Protein AF-0000000072571997 (afdb_homodimer)

Foldseek 3Di:
DPPPPVVVVVVVLVVVLLVQLQVLCVPPPDHLVLLVVLLVCAVCLVVQDALVNVCVVVVHDSVVSVVSVVVCVVVPQKDWDQDPVHRPTTGIHGGPVSVVCNVVSVVSVVVSVCVSCVVDDPVRVVVVVVVVVVVVVVD/DPPPPVVVVVVVLVVVLLVQLQVLCVPPPDHPVLLVVLLVCAVCLVVQDALVNVCVVVVHDSVVSVVSVVVCVVVPQKDWDQDPVHRPTTGIHGGPVSVVCNVVSVVSVVVSVCVSCVVDDPVRVVVVVVVVVVVVVVD

Solvent-accessible surface area (backbone atoms only — not comparable to full-atom values): 15280 Å² total; per-residue (Å²): 126,60,64,42,65,64,62,50,49,52,49,51,39,50,51,50,50,47,52,54,44,50,59,71,33,64,87,47,98,50,54,74,68,55,44,52,50,52,50,48,38,64,74,39,32,88,72,64,33,34,69,68,55,51,20,62,75,66,71,45,53,64,69,58,48,48,53,51,48,53,51,38,35,74,73,43,29,33,47,76,43,64,45,92,89,38,89,81,51,53,28,42,39,65,28,73,61,34,57,67,45,40,62,56,50,35,51,47,45,33,52,44,41,48,59,58,50,58,80,44,52,74,68,49,46,54,50,48,50,51,53,51,50,51,32,49,73,69,99,126,58,64,42,66,65,61,48,48,52,49,51,38,51,49,51,49,49,53,53,45,50,60,71,33,64,88,46,97,50,53,73,70,54,46,52,50,52,49,48,38,65,74,39,31,90,71,64,33,33,69,67,55,52,19,61,74,66,70,44,52,64,68,59,47,49,53,50,49,52,53,38,35,76,72,45,29,32,46,74,42,65,45,92,88,37,89,81,51,52,27,42,38,65,28,74,61,33,58,67,45,42,62,57,49,35,50,46,45,34,50,45,41,49,58,58,50,57,78,45,52,73,69,50,46,53,50,49,50,52,52,51,50,50,35,47,73,71,99

Radius of gyration: 21.93 Å; Cα contacts (8 Å, |Δi|>4): 300; chains: 2; bounding box: 46×74×42 Å

Sequence (278 aa):
MANTIYSNLFRSISQKSMMTSSQMMKDLEVNHQQARVIAYIAENQDKGLIQKDLAEVFNRRGASITSMLQGLEKKGYIERRIPKENERQKNIYILPKGLKIINQINQIFEASEKKLIEPLTEKEQAEFLRLLEKIDDNLMANTIYSNLFRSISQKSMMTSSQMMKDLEVNHQQARVIAYIAENQDKGLIQKDLAEVFNRRGASITSMLQGLEKKGYIERRIPKENERQKNIYILPKGLKIINQINQIFEASEKKLIEPLTEKEQAEFLRLLEKIDDNL

Nearest PDB structures (foldseek):
  1lnw-assembly7_A  TM=9.051E-01  e=5.710E-08  Pseudomonas aeruginosa
  4zzl-assembly1_B  TM=9.008E-01  e=5.366E-08  Pseudomonas aeruginosa
  5ffx-assembly1_A  TM=6.686E-01  e=6.083E-09  Staphylococcus aureus
  5ffz-assembly1_A-2  TM=6.379E-01  e=3.935E-09  Staphylococcus aureus
  5f6f-assembly1_B  TM=6.600E-01  e=7.801E-09  Staphylococcus aureus

InterPro domains:
  IPR000835 MarR-type HTH domain [PF12802] (30-88)
  IPR000835 MarR-type HTH domain [PS50995] (6-137)
  IPR000835 MarR-type HTH domain [SM00347] (23-125)
  IPR036388 Winged helix-like DNA-binding domain superfamily [G3DSA:1.10.10.10] (1-136)
  IPR036390 Winged helix DNA-binding domain superfamily [SSF46785] (9-138)

Organism: Lactococcus lactis subsp. lactis (strain IL1403) (NCBI:txid272623)

Secondary structure (DSSP, 8-state):
----HHHHHHHHHHHHHHHHHHHHTTTSSS-HHHHHHHHHHHHHGGG---HHHHHHHTT--HHHHHHHHHHHHHTTSEEEE--TT-SS--EEEE-HHHHHHHHHHHHHHHHHHHHHHTTS-HHHHHHHHHHHHHHHHT-/----HHHHHHHHHHHHHHHHHHHHTTTSSS-HHHHHHHHHHHHHGGG---HHHHHHHTT--HHHHHHHHHHHHHTTSEEEE--TT-SS--EEEE-HHHHHHHHHHHHHHHHHHHHHHTTS-HHHHHHHHHHHHHHHHT-

pLDDT: mean 91.14, std 7.27, range [57.47, 98.31]

Structure (mmCIF, N/CA/C/O backbone):
data_AF-0000000072571997-model_v1
#
loop_
_entity.id
_entity.type
_entity.pdbx_description
1 polymer 'Transcriptional regulator'
#
loop_
_atom_site.group_PDB
_atom_site.id
_atom_site.type_symbol
_atom_site.label_atom_id
_atom_site.label_alt_id
_atom_site.label_comp_id
_atom_site.label_asym_id
_atom_site.label_entity_id
_atom_site.label_seq_id
_atom_site.pdbx_PDB_ins_code
_atom_site.Cartn_x
_atom_site.Cartn_y
_atom_site.Cartn_z
_atom_site.occupancy
_atom_site.B_iso_or_equiv
_atom_site.auth_seq_id
_atom_site.auth_comp_id
_atom_site.auth_asym_id
_atom_site.auth_atom_id
_atom_site.pdbx_PDB_model_num
ATOM 1 N N . MET A 1 1 ? 5.5 20.953 8.43 1 57.47 1 MET A N 1
ATOM 2 C CA . MET A 1 1 ? 5.242 19.75 7.641 1 57.47 1 MET A CA 1
ATOM 3 C C . MET A 1 1 ? 6.156 18.609 8.07 1 57.47 1 MET A C 1
ATOM 5 O O . MET A 1 1 ? 7.352 18.812 8.289 1 57.47 1 MET A O 1
ATOM 9 N N . ALA A 1 2 ? 5.496 17.578 8.641 1 68.31 2 ALA A N 1
ATOM 10 C CA . ALA A 1 2 ? 6.332 16.516 9.18 1 68.31 2 ALA A CA 1
ATOM 11 C C . ALA A 1 2 ? 7.293 15.977 8.125 1 68.31 2 ALA A C 1
ATOM 13 O O . ALA A 1 2 ? 7.012 16.062 6.926 1 68.31 2 ALA A O 1
ATOM 14 N N . ASN A 1 3 ? 8.523 15.867 8.523 1 78.5 3 ASN A N 1
ATOM 15 C CA . ASN A 1 3 ? 9.539 15.297 7.652 1 78.5 3 ASN A CA 1
ATOM 16 C C . ASN A 1 3 ? 9.258 13.828 7.348 1 78.5 3 ASN A C 1
ATOM 18 O O . ASN A 1 3 ? 9.594 12.953 8.148 1 78.5 3 ASN A O 1
ATOM 22 N N . THR A 1 4 ? 8.586 13.641 6.215 1 89.56 4 THR A N 1
ATOM 23 C CA . THR A 1 4 ? 8.211 12.273 5.859 1 89.56 4 THR A CA 1
ATOM 24 C C . THR A 1 4 ? 8.727 11.914 4.465 1 89.56 4 THR A C 1
ATOM 26 O O . THR A 1 4 ? 7.996 11.336 3.66 1 89.56 4 THR A O 1
ATOM 29 N N . ILE A 1 5 ? 9.977 12.289 4.316 1 92.44 5 ILE A N 1
ATOM 30 C CA . ILE A 1 5 ? 10.523 12.188 2.967 1 92.44 5 ILE A CA 1
ATOM 31 C C . ILE A 1 5 ? 10.609 10.719 2.555 1 92.44 5 ILE A C 1
ATOM 33 O O . ILE A 1 5 ? 10.258 10.359 1.427 1 92.44 5 ILE A O 1
ATOM 37 N N . TYR A 1 6 ? 11.031 9.82 3.41 1 94.69 6 TYR A N 1
ATOM 38 C CA . TYR A 1 6 ? 11.18 8.406 3.076 1 94.69 6 TYR A CA 1
ATOM 39 C C . TYR A 1 6 ? 9.82 7.758 2.85 1 94.69 6 TYR A C 1
ATOM 41 O O . TYR A 1 6 ? 9.617 7.062 1.852 1 94.69 6 TYR A O 1
ATOM 49 N N . SER A 1 7 ? 8.93 8.039 3.779 1 91.94 7 SER A N 1
ATOM 50 C CA . SER A 1 7 ? 7.586 7.484 3.662 1 91.94 7 SER A CA 1
ATOM 51 C C . SER A 1 7 ? 6.898 7.965 2.389 1 91.94 7 SER A C 1
ATOM 53 O O . SER A 1 7 ? 6.188 7.199 1.732 1 91.94 7 SER A O 1
ATOM 55 N N . ASN A 1 8 ? 7.16 9.203 2.043 1 90.19 8 ASN A N 1
ATOM 56 C CA . ASN A 1 8 ? 6.582 9.758 0.822 1 90.19 8 ASN A CA 1
ATOM 57 C C . ASN A 1 8 ? 7.148 9.078 -0.422 1 90.19 8 ASN A C 1
ATOM 59 O O . ASN A 1 8 ? 6.41 8.797 -1.367 1 90.19 8 ASN A O 1
ATOM 63 N N . LEU A 1 9 ? 8.375 8.789 -0.415 1 94.19 9 LEU A N 1
ATOM 64 C CA . LEU A 1 9 ? 9.008 8.133 -1.55 1 94.19 9 LEU A CA 1
ATOM 65 C C . LEU A 1 9 ? 8.555 6.676 -1.652 1 94.19 9 LEU A C 1
ATOM 67 O O . LEU A 1 9 ? 8.305 6.176 -2.752 1 94.19 9 LEU A O 1
ATOM 71 N N . PHE A 1 10 ? 8.445 6.004 -0.532 1 94.5 10 PHE A N 1
ATOM 72 C CA . PHE A 1 10 ? 7.918 4.645 -0.527 1 94.5 10 PHE A CA 1
ATOM 73 C C . PHE A 1 10 ? 6.52 4.605 -1.137 1 94.5 10 PHE A C 1
ATOM 75 O O . PHE A 1 10 ? 6.227 3.746 -1.972 1 94.5 10 PHE A O 1
ATOM 82 N N . ARG A 1 11 ? 5.785 5.527 -0.727 1 89.25 11 ARG A N 1
ATOM 83 C CA . ARG A 1 11 ? 4.414 5.594 -1.224 1 89.25 11 ARG A CA 1
ATOM 84 C C . ARG A 1 11 ? 4.387 5.871 -2.723 1 89.25 11 ARG A C 1
ATOM 86 O O . ARG A 1 11 ? 3.67 5.203 -3.471 1 89.25 11 ARG A O 1
ATOM 93 N N . SER A 1 12 ? 5.105 6.855 -3.117 1 92.25 12 SER A N 1
ATOM 94 C CA . SER A 1 12 ? 5.164 7.234 -4.523 1 92.25 12 SER A CA 1
ATOM 95 C C . SER A 1 12 ? 5.648 6.078 -5.391 1 92.25 12 SER A C 1
ATOM 97 O O . SER A 1 12 ? 5.016 5.738 -6.395 1 92.25 12 SER A O 1
ATOM 99 N N . ILE A 1 13 ? 6.684 5.426 -4.984 1 95.06 13 ILE A N 1
ATOM 100 C CA . ILE A 1 13 ? 7.27 4.32 -5.73 1 95.06 13 ILE A CA 1
ATOM 101 C C . ILE A 1 13 ? 6.289 3.148 -5.77 1 95.06 13 ILE A C 1
ATOM 103 O O . ILE A 1 13 ? 6.102 2.521 -6.816 1 95.06 13 ILE A O 1
ATOM 107 N N . SER A 1 14 ? 5.699 2.9 -4.648 1 92.06 14 SER A N 1
ATOM 108 C CA . SER A 1 14 ? 4.723 1.818 -4.59 1 92.06 14 SER A CA 1
ATOM 109 C C . SER A 1 14 ? 3.549 2.08 -5.527 1 92.06 14 SER A C 1
ATOM 111 O O . SER A 1 14 ? 3.102 1.179 -6.238 1 92.06 14 SER A O 1
ATOM 113 N N . GLN A 1 15 ? 3.059 3.229 -5.535 1 88.75 15 GLN A N 1
ATOM 114 C CA . GLN A 1 15 ? 1.931 3.598 -6.383 1 88.75 15 GLN A CA 1
ATOM 115 C C . GLN A 1 15 ? 2.297 3.49 -7.859 1 88.75 15 GLN A C 1
ATOM 117 O O . GLN A 1 15 ? 1.553 2.902 -8.648 1 88.75 15 GLN A O 1
ATOM 122 N N . LYS A 1 16 ? 3.373 4.086 -8.195 1 91.06 16 LYS A N 1
ATOM 123 C CA . LYS A 1 16 ? 3.824 4.051 -9.586 1 91.06 16 LYS A CA 1
ATOM 124 C C . LYS A 1 16 ? 4.094 2.621 -10.039 1 91.06 16 LYS A C 1
ATOM 126 O O . LYS A 1 16 ? 3.758 2.252 -11.164 1 91.06 16 LYS A O 1
ATOM 131 N N . SER A 1 17 ? 4.738 1.864 -9.156 1 91.75 17 SER A N 1
ATOM 132 C CA . SER A 1 17 ? 5.012 0.465 -9.469 1 91.75 17 SER A CA 1
ATOM 133 C C . SER A 1 17 ? 3.717 -0.321 -9.656 1 91.75 17 SER A C 1
ATOM 135 O O . SER A 1 17 ? 3.613 -1.146 -10.57 1 91.75 17 SER A O 1
ATOM 137 N N . MET A 1 18 ? 2.729 -0.055 -8.859 1 86.88 18 MET A N 1
ATOM 138 C CA . MET A 1 18 ? 1.431 -0.714 -8.969 1 86.88 18 MET A CA 1
ATOM 139 C C . MET A 1 18 ? 0.741 -0.338 -10.281 1 86.88 18 MET A C 1
ATOM 141 O O . MET A 1 18 ? 0.129 -1.188 -10.93 1 86.88 18 MET A O 1
ATOM 145 N N . MET A 1 19 ? 0.815 0.881 -10.609 1 87.62 19 MET A N 1
ATOM 146 C CA . MET A 1 19 ? 0.225 1.328 -11.867 1 87.62 19 MET A CA 1
ATOM 147 C C . MET A 1 19 ? 0.86 0.608 -13.055 1 87.62 19 MET A C 1
ATOM 149 O O . MET A 1 19 ? 0.159 0.168 -13.969 1 87.62 19 MET A O 1
ATOM 153 N N . THR A 1 20 ? 2.127 0.499 -13.016 1 86.5 20 THR A N 1
ATOM 154 C CA . THR A 1 20 ? 2.854 -0.184 -14.078 1 86.5 20 THR A CA 1
ATOM 155 C C . THR A 1 20 ? 2.459 -1.657 -14.141 1 86.5 20 THR A C 1
ATOM 157 O O . THR A 1 20 ? 2.191 -2.186 -15.227 1 86.5 20 THR A O 1
ATOM 160 N N . SER A 1 21 ? 2.406 -2.281 -13.031 1 88.06 21 SER A N 1
ATOM 161 C CA . SER A 1 21 ? 2.037 -3.691 -12.984 1 88.06 21 SER A CA 1
ATOM 162 C C . SER A 1 21 ? 0.594 -3.9 -13.43 1 88.06 21 SER A C 1
ATOM 164 O O . SER A 1 21 ? 0.289 -4.867 -14.133 1 88.06 21 SER A O 1
ATOM 166 N N . SER A 1 22 ? -0.264 -3.057 -13.016 1 88.88 22 SER A N 1
ATOM 167 C CA . SER A 1 22 ? -1.663 -3.131 -13.422 1 88.88 22 SER A CA 1
ATOM 168 C C . SER A 1 22 ? -1.809 -3.014 -14.938 1 88.88 22 SER A C 1
ATOM 170 O O . SER A 1 22 ? -2.615 -3.719 -15.547 1 88.88 22 SER A O 1
ATOM 172 N N . GLN A 1 23 ? -1.035 -2.133 -15.453 1 90.19 23 GLN A N 1
ATOM 173 C CA . GLN A 1 23 ? -1.062 -1.963 -16.906 1 90.19 23 GLN A CA 1
ATOM 174 C C . GLN A 1 23 ? -0.591 -3.229 -17.609 1 90.19 23 GLN A C 1
ATOM 176 O O . GLN A 1 23 ? -1.146 -3.609 -18.641 1 90.19 23 GLN A O 1
ATOM 181 N N . MET A 1 24 ? 0.376 -3.842 -17.062 1 88.19 24 MET A N 1
ATOM 182 C CA . MET A 1 24 ? 0.926 -5.059 -17.656 1 88.19 24 MET A CA 1
ATOM 183 C C . MET A 1 24 ? -0.053 -6.219 -17.516 1 88.19 24 MET A C 1
ATOM 185 O O . MET A 1 24 ? 0.014 -7.184 -18.281 1 88.19 24 MET A O 1
ATOM 189 N N . MET A 1 25 ? -0.97 -6.121 -16.562 1 90.06 25 MET A N 1
ATOM 190 C CA . MET A 1 25 ? -1.906 -7.207 -16.281 1 90.06 25 MET A CA 1
ATOM 191 C C . MET A 1 25 ? -3.238 -6.969 -16.984 1 90.06 25 MET A C 1
ATOM 193 O O . MET A 1 25 ? -4.195 -7.719 -16.781 1 90.06 25 MET A O 1
ATOM 197 N N . LYS A 1 26 ? -3.303 -5.969 -17.766 1 89 26 LYS A N 1
ATOM 198 C CA . LYS A 1 26 ? -4.559 -5.551 -18.375 1 89 26 LYS A CA 1
ATOM 199 C C . LYS A 1 26 ? -5.184 -6.684 -19.172 1 89 26 LYS A C 1
ATOM 201 O O . LYS A 1 26 ? -6.41 -6.793 -19.266 1 89 26 LYS A O 1
ATOM 206 N N . ASP A 1 27 ? -4.406 -7.566 -19.703 1 87.62 27 ASP A N 1
ATOM 207 C CA . ASP A 1 27 ? -4.895 -8.625 -20.578 1 87.62 27 ASP A CA 1
ATOM 208 C C . ASP A 1 27 ? -5.25 -9.875 -19.781 1 87.62 27 ASP A C 1
ATOM 210 O O . ASP A 1 27 ? -5.789 -10.836 -20.328 1 87.62 27 ASP A O 1
ATOM 214 N N . LEU A 1 28 ? -4.926 -9.75 -18.484 1 89.56 28 LEU A N 1
ATOM 215 C CA . LEU A 1 28 ? -5.266 -10.891 -17.641 1 89.56 28 LEU A CA 1
ATOM 216 C C . LEU A 1 28 ? -6.613 -10.68 -16.969 1 89.56 28 LEU A C 1
ATOM 218 O O . LEU A 1 28 ? -7.004 -9.539 -16.688 1 89.56 28 LEU A O 1
ATOM 222 N N . GLU A 1 29 ? -7.355 -11.664 -16.766 1 89.81 29 GLU A N 1
ATOM 223 C CA . GLU A 1 29 ? -8.664 -11.586 -16.125 1 89.81 29 GLU A CA 1
ATOM 224 C C . GLU A 1 29 ? -8.531 -11.562 -14.602 1 89.81 29 GLU A C 1
ATOM 226 O O . GLU A 1 29 ? -9.453 -11.945 -13.883 1 89.81 29 GLU A O 1
ATOM 231 N N . VAL A 1 30 ? -7.312 -11.312 -14.109 1 92.81 30 VAL A N 1
ATOM 232 C CA . VAL A 1 30 ? -7.094 -11.234 -12.672 1 92.81 30 VAL A CA 1
ATOM 233 C C . VAL A 1 30 ? -6.297 -9.969 -12.344 1 92.81 30 VAL A C 1
ATOM 235 O O . VAL A 1 30 ? -5.527 -9.484 -13.172 1 92.81 30 VAL A O 1
ATOM 238 N N . ASN A 1 31 ? -6.496 -9.43 -11.18 1 90.62 31 ASN A N 1
ATOM 239 C CA . ASN A 1 31 ? -5.707 -8.281 -10.734 1 90.62 31 ASN A CA 1
ATOM 240 C C . ASN A 1 31 ? -4.418 -8.719 -10.047 1 90.62 31 ASN A C 1
ATOM 242 O O . ASN A 1 31 ? -4.121 -9.914 -9.984 1 90.62 31 ASN A O 1
ATOM 246 N N . HIS A 1 32 ? -3.701 -7.742 -9.578 1 89.5 32 HIS A N 1
ATOM 247 C CA . HIS A 1 32 ? -2.371 -7.996 -9.039 1 89.5 32 HIS A CA 1
ATOM 248 C C . HIS A 1 32 ? -2.439 -8.891 -7.805 1 89.5 32 HIS A C 1
ATOM 250 O O . HIS A 1 32 ? -1.664 -9.836 -7.676 1 89.5 32 HIS A O 1
ATOM 256 N N . GLN A 1 33 ? -3.396 -8.633 -6.973 1 89.25 33 GLN A N 1
ATOM 257 C CA . GLN A 1 33 ? -3.516 -9.422 -5.75 1 89.25 33 GLN A CA 1
ATOM 258 C C . GLN A 1 33 ? -3.922 -10.859 -6.059 1 89.25 33 GLN A C 1
ATOM 260 O O . GLN A 1 33 ? -3.398 -11.797 -5.461 1 89.25 33 GLN A O 1
ATOM 265 N N . GLN A 1 34 ? -4.812 -10.961 -6.895 1 93.19 34 GLN A N 1
ATOM 266 C CA . GLN A 1 34 ? -5.254 -12.289 -7.309 1 93.19 34 GLN A CA 1
ATOM 267 C C . GLN A 1 34 ? -4.113 -13.07 -7.957 1 93.19 34 GLN A C 1
ATOM 269 O O . GLN A 1 34 ? -3.949 -14.266 -7.699 1 93.19 34 GLN A O 1
ATOM 274 N N . ALA A 1 35 ? -3.402 -12.359 -8.789 1 93.31 35 ALA A N 1
ATOM 275 C CA . ALA A 1 35 ? -2.268 -12.984 -9.461 1 93.31 35 ALA A CA 1
ATOM 276 C C . ALA A 1 35 ? -1.258 -13.523 -8.445 1 93.31 35 ALA A C 1
ATOM 278 O O . ALA A 1 35 ? -0.739 -14.625 -8.609 1 93.31 35 ALA A O 1
ATOM 279 N N . ARG A 1 36 ? -0.998 -12.797 -7.477 1 91.19 36 ARG A N 1
ATOM 280 C CA . ARG A 1 36 ? -0.062 -13.227 -6.441 1 91.19 36 ARG A CA 1
ATOM 281 C C . ARG A 1 36 ? -0.567 -14.477 -5.73 1 91.19 36 ARG A C 1
ATOM 283 O O . ARG A 1 36 ? 0.211 -15.383 -5.43 1 91.19 36 ARG A O 1
ATOM 290 N N . VAL A 1 37 ? -1.795 -14.477 -5.469 1 93.38 37 VAL A N 1
ATOM 291 C CA . VAL A 1 37 ? -2.4 -15.609 -4.766 1 93.38 37 VAL A CA 1
ATOM 292 C C . VAL A 1 37 ? -2.344 -16.859 -5.645 1 93.38 37 VAL A C 1
ATOM 294 O O . VAL A 1 37 ? -1.978 -17.938 -5.18 1 93.38 37 VAL A O 1
ATOM 297 N N . ILE A 1 38 ? -2.705 -16.703 -6.84 1 95.06 38 ILE A N 1
ATOM 298 C CA . ILE A 1 38 ? -2.68 -17.812 -7.785 1 95.06 38 ILE A CA 1
ATOM 299 C C . ILE A 1 38 ? -1.265 -18.375 -7.875 1 95.06 38 ILE A C 1
ATOM 301 O O . ILE A 1 38 ? -1.072 -19.594 -7.816 1 95.06 38 ILE A O 1
ATOM 305 N N . ALA A 1 39 ? -0.35 -17.5 -8.016 1 93.56 39 ALA A N 1
ATOM 306 C CA . ALA A 1 39 ? 1.046 -17.922 -8.117 1 93.56 39 ALA A CA 1
ATOM 307 C C . ALA A 1 39 ? 1.482 -18.672 -6.859 1 93.56 39 ALA A C 1
ATOM 309 O O . ALA A 1 39 ? 2.16 -19.703 -6.945 1 93.56 39 ALA A O 1
ATOM 310 N N . TYR A 1 40 ? 1.115 -18.188 -5.773 1 93.31 40 TYR A N 1
ATOM 311 C CA . TYR A 1 40 ? 1.479 -18.812 -4.508 1 93.31 40 TYR A CA 1
ATOM 312 C C . TYR A 1 40 ? 0.854 -20.203 -4.391 1 93.31 40 TYR A C 1
ATOM 314 O O . TYR A 1 40 ? 1.509 -21.156 -3.953 1 93.31 40 TYR A O 1
ATOM 322 N N . ILE A 1 41 ? -0.335 -20.25 -4.73 1 95 41 ILE A N 1
ATOM 323 C CA . ILE A 1 41 ? -1.033 -21.531 -4.68 1 95 41 ILE A CA 1
ATOM 324 C C . ILE A 1 41 ? -0.323 -22.547 -5.578 1 95 41 ILE A C 1
ATOM 326 O O . ILE A 1 41 ? -0.073 -23.688 -5.164 1 95 41 ILE A O 1
ATOM 330 N N . ALA A 1 42 ? -0.063 -22.141 -6.734 1 93.62 42 ALA A N 1
ATOM 331 C CA . ALA A 1 42 ? 0.598 -23.016 -7.699 1 93.62 42 ALA A CA 1
ATOM 332 C C . ALA A 1 42 ? 1.917 -23.547 -7.145 1 93.62 42 ALA A C 1
ATOM 334 O O . ALA A 1 42 ? 2.277 -24.703 -7.379 1 93.62 42 ALA A O 1
ATOM 335 N N . GLU A 1 43 ? 2.549 -22.766 -6.387 1 91.81 43 GLU A N 1
ATOM 336 C CA . GLU A 1 43 ? 3.879 -23.109 -5.887 1 91.81 43 GLU A CA 1
ATOM 337 C C . GLU A 1 43 ? 3.791 -23.938 -4.609 1 91.81 43 GLU A C 1
ATOM 339 O O . GLU A 1 43 ? 4.746 -24.625 -4.246 1 91.81 43 GLU A O 1
ATOM 344 N N . ASN A 1 44 ? 2.652 -23.875 -3.938 1 92.44 44 ASN A N 1
ATOM 345 C CA . ASN A 1 44 ? 2.635 -24.438 -2.592 1 92.44 44 ASN A CA 1
ATOM 346 C C . ASN A 1 44 ? 1.486 -25.422 -2.41 1 92.44 44 ASN A C 1
ATOM 348 O O . ASN A 1 44 ? 1.25 -25.906 -1.304 1 92.44 44 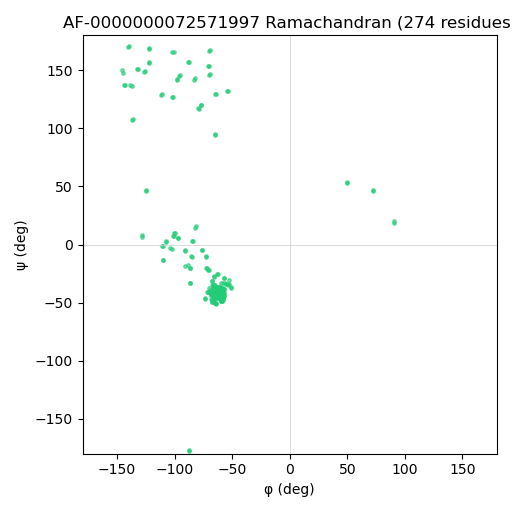ASN A O 1
ATOM 352 N N . GLN A 1 45 ? 0.792 -25.766 -3.395 1 89.5 45 GLN A N 1
ATOM 353 C CA . GLN A 1 45 ? -0.396 -26.594 -3.264 1 89.5 45 GLN A CA 1
ATOM 354 C C . GLN A 1 45 ? -0.04 -27.984 -2.723 1 89.5 45 GLN A C 1
ATOM 356 O O . GLN A 1 45 ? -0.852 -28.609 -2.049 1 89.5 45 GLN A O 1
ATOM 361 N N . ASP A 1 46 ? 1.131 -28.391 -2.939 1 88.88 46 ASP A N 1
ATOM 362 C CA . ASP A 1 46 ? 1.559 -29.734 -2.529 1 88.88 46 ASP A CA 1
ATOM 363 C C . ASP A 1 46 ? 1.815 -29.781 -1.024 1 88.88 46 ASP A C 1
ATOM 365 O O . ASP A 1 46 ? 1.977 -30.859 -0.457 1 88.88 46 ASP A O 1
ATOM 369 N N . LYS A 1 47 ? 1.73 -28.703 -0.35 1 89.88 47 LYS A N 1
ATOM 370 C CA . LYS A 1 47 ? 2.016 -28.641 1.08 1 89.88 47 LYS A CA 1
ATOM 371 C C . LYS A 1 47 ? 0.728 -28.656 1.899 1 89.88 47 LYS A C 1
ATOM 373 O O . LYS A 1 47 ? 0.753 -28.438 3.111 1 89.88 47 LYS A O 1
ATOM 378 N N . GLY A 1 48 ? -0.34 -28.922 1.211 1 88.56 48 GLY A N 1
ATOM 379 C CA . GLY A 1 48 ? -1.603 -28.906 1.932 1 88.56 48 GLY A CA 1
ATOM 380 C C . GLY A 1 48 ? -2.059 -27.516 2.307 1 88.56 48 GLY A C 1
ATOM 381 O O . GLY A 1 48 ? -2.441 -27.266 3.453 1 88.56 48 GLY A O 1
ATOM 382 N N . LEU A 1 49 ? -1.995 -26.656 1.375 1 92.38 49 LEU A N 1
ATOM 383 C CA . LEU A 1 49 ? -2.311 -25.25 1.562 1 92.38 49 LEU A CA 1
ATOM 384 C C . LEU A 1 49 ? -3.783 -25.062 1.911 1 92.38 49 LEU A C 1
ATOM 386 O O . LEU A 1 49 ? -4.66 -25.594 1.231 1 92.38 49 LEU A O 1
ATOM 390 N N . ILE A 1 50 ? -3.984 -24.281 3.012 1 92.19 50 ILE A N 1
ATOM 391 C CA . ILE A 1 50 ? -5.352 -23.984 3.43 1 92.19 50 ILE A CA 1
ATOM 392 C C . ILE A 1 50 ? -5.559 -22.469 3.459 1 92.19 50 ILE A C 1
ATOM 394 O O . ILE A 1 50 ? -4.605 -21.703 3.312 1 92.19 50 ILE A O 1
ATOM 398 N N . GLN A 1 51 ? -6.836 -22.094 3.594 1 93.12 51 GLN A N 1
ATOM 399 C CA . GLN A 1 51 ? -7.188 -20.672 3.566 1 93.12 51 GLN A CA 1
ATOM 400 C C . GLN A 1 51 ? -6.426 -19.891 4.637 1 93.12 51 GLN A C 1
ATOM 402 O O . GLN A 1 51 ? -5.98 -18.766 4.395 1 93.12 51 GLN A O 1
ATOM 407 N N . LYS A 1 52 ? -6.25 -20.469 5.773 1 92.62 52 LYS A N 1
ATOM 408 C CA . LYS A 1 52 ? -5.562 -19.812 6.883 1 92.62 52 LYS A CA 1
ATOM 409 C C . LYS A 1 52 ? -4.121 -19.469 6.516 1 92.62 52 LYS A C 1
ATOM 411 O O . LYS A 1 52 ? -3.605 -18.422 6.895 1 92.62 52 LYS A O 1
ATOM 416 N N . ASP A 1 53 ? -3.498 -20.328 5.785 1 92.44 53 ASP A N 1
ATOM 417 C CA . ASP A 1 53 ? -2.127 -20.094 5.34 1 92.44 53 ASP A CA 1
ATOM 418 C C . ASP A 1 53 ? -2.035 -18.859 4.445 1 92.44 53 ASP A C 1
ATOM 420 O O . ASP A 1 53 ? -1.118 -18.047 4.594 1 92.44 53 ASP A O 1
ATOM 424 N N . LEU A 1 54 ? -2.957 -18.734 3.551 1 92.81 54 LEU A N 1
ATOM 425 C CA . LEU A 1 54 ? -2.975 -17.609 2.633 1 92.81 54 LEU A CA 1
ATOM 426 C C . LEU A 1 54 ? -3.213 -16.297 3.387 1 92.81 54 LEU A C 1
ATOM 428 O O . LEU A 1 54 ? -2.592 -15.281 3.082 1 92.81 54 LEU A O 1
ATOM 432 N N . ALA A 1 55 ? -4.125 -16.344 4.352 1 91.56 55 ALA A N 1
ATOM 433 C CA . ALA A 1 55 ? -4.398 -15.156 5.16 1 91.56 55 ALA A CA 1
ATOM 434 C C . ALA A 1 55 ? -3.145 -14.695 5.895 1 91.56 55 ALA A C 1
ATOM 436 O O . ALA A 1 55 ? -2.867 -13.492 5.957 1 91.56 55 ALA A O 1
ATOM 437 N N . GLU A 1 56 ? -2.352 -15.609 6.355 1 88.56 56 GLU A N 1
ATOM 438 C CA . GLU A 1 56 ? -1.13 -15.312 7.098 1 88.56 56 GLU A CA 1
ATOM 439 C C . GLU A 1 56 ? -0.04 -14.781 6.168 1 88.56 56 GLU A C 1
ATOM 441 O O . GLU A 1 56 ? 0.581 -13.75 6.453 1 88.56 56 GLU A O 1
ATOM 446 N N . VAL A 1 57 ? 0.124 -15.453 5.066 1 84.75 57 VAL A N 1
ATOM 447 C CA . VAL A 1 57 ? 1.188 -15.117 4.125 1 84.75 57 VAL A CA 1
ATOM 448 C C . VAL A 1 57 ? 0.925 -13.734 3.521 1 84.75 57 VAL A C 1
ATOM 450 O O . VAL A 1 57 ? 1.854 -12.953 3.326 1 84.75 57 VAL A O 1
ATOM 453 N N . PHE A 1 58 ? -0.275 -13.406 3.221 1 86.44 58 PHE A N 1
ATOM 454 C CA . PHE A 1 58 ? -0.595 -12.172 2.51 1 86.44 58 PHE A CA 1
ATOM 455 C C . PHE A 1 58 ? -1.105 -11.109 3.475 1 86.44 58 PHE A C 1
ATOM 457 O O . PHE A 1 58 ? -1.544 -10.039 3.051 1 86.44 58 PHE A O 1
ATOM 464 N N . ASN A 1 59 ? -1.021 -11.43 4.723 1 80.69 59 ASN A N 1
ATOM 465 C CA . ASN A 1 59 ? -1.415 -10.492 5.773 1 80.69 59 ASN A CA 1
ATOM 466 C C . ASN A 1 59 ? -2.791 -9.891 5.504 1 80.69 59 ASN A C 1
ATOM 468 O O . ASN A 1 59 ? -2.947 -8.672 5.477 1 80.69 59 ASN A O 1
ATOM 472 N N . ARG A 1 60 ? -3.689 -10.68 5.305 1 82.81 60 ARG A N 1
ATOM 473 C CA . ARG A 1 60 ? -5.066 -10.289 5.02 1 82.81 60 ARG A CA 1
ATOM 474 C C . ARG A 1 60 ? -6.027 -10.883 6.047 1 82.81 60 ARG A C 1
ATOM 476 O O . ARG A 1 60 ? -5.742 -11.922 6.641 1 82.81 60 ARG A O 1
ATOM 483 N N . ARG A 1 61 ? -7.137 -10.195 6.141 1 78.94 61 ARG A N 1
ATOM 484 C CA . ARG A 1 61 ? -8.203 -10.703 7 1 78.94 61 ARG A CA 1
ATOM 485 C C . ARG A 1 61 ? -8.844 -11.953 6.398 1 78.94 61 ARG A C 1
ATOM 487 O O . ARG A 1 61 ? -8.914 -12.086 5.176 1 78.94 61 ARG A O 1
ATOM 494 N N . GLY A 1 62 ? -9.359 -12.727 7.238 1 82.38 62 GLY A N 1
ATOM 495 C CA . GLY A 1 62 ? -9.992 -13.969 6.816 1 82.38 62 GLY A CA 1
ATOM 496 C C . GLY A 1 62 ? -11.125 -13.75 5.828 1 82.38 62 GLY A C 1
ATOM 497 O O . GLY A 1 62 ? -11.18 -14.398 4.785 1 82.38 62 GLY A O 1
ATOM 498 N N . ALA A 1 63 ? -11.891 -12.852 6.105 1 83.62 63 ALA A N 1
ATOM 499 C CA . ALA A 1 63 ? -13.047 -12.578 5.246 1 83.62 63 ALA A CA 1
ATOM 500 C C . ALA A 1 63 ? -12.602 -12.109 3.863 1 83.62 63 ALA A C 1
ATOM 502 O O . ALA A 1 63 ? -13.211 -12.469 2.854 1 83.62 63 ALA A O 1
ATOM 503 N N . SER A 1 64 ? -11.516 -11.375 3.771 1 89.38 64 SER A N 1
ATOM 504 C CA . SER A 1 64 ? -10.992 -10.859 2.51 1 89.38 64 SER A CA 1
ATOM 505 C C . SER A 1 64 ? -10.422 -11.984 1.65 1 89.38 64 SER A C 1
ATOM 507 O O . SER A 1 64 ? -10.672 -12.039 0.445 1 89.38 64 SER A O 1
ATOM 509 N N . ILE A 1 65 ? -9.781 -12.82 2.279 1 93.38 65 ILE A N 1
ATOM 510 C CA . ILE A 1 65 ? -9.188 -13.945 1.558 1 93.38 65 ILE A CA 1
ATOM 511 C C . ILE A 1 65 ? -10.297 -14.875 1.066 1 93.38 65 ILE A C 1
ATOM 513 O O . ILE A 1 65 ? -10.219 -15.406 -0.043 1 93.38 65 ILE A O 1
ATOM 517 N N . THR A 1 66 ? -11.305 -15.039 1.921 1 93.5 66 THR A N 1
ATOM 518 C CA . THR A 1 66 ? -12.43 -15.898 1.56 1 93.5 66 THR A CA 1
ATOM 519 C C . THR A 1 66 ? -13.094 -15.398 0.28 1 93.5 66 THR A C 1
ATOM 521 O O . THR A 1 66 ? -13.297 -16.172 -0.662 1 93.5 66 THR A O 1
ATOM 524 N N . SER A 1 67 ? -13.359 -14.172 0.246 1 95.69 67 SER A N 1
ATOM 525 C CA . SER A 1 67 ? -14.008 -13.586 -0.925 1 95.69 67 SER A CA 1
ATOM 526 C C . SER A 1 67 ? -13.125 -13.711 -2.164 1 95.69 67 SER A C 1
ATOM 528 O O . SER A 1 67 ? -13.617 -14.008 -3.254 1 95.69 67 SER A O 1
ATOM 530 N N . MET A 1 68 ? -11.93 -13.516 -2.008 1 95.56 68 MET A N 1
ATOM 531 C CA . MET A 1 68 ? -10.992 -13.617 -3.127 1 95.56 68 MET A CA 1
ATOM 532 C C . MET A 1 68 ? -10.938 -15.047 -3.666 1 95.56 68 MET A C 1
ATOM 534 O O . MET A 1 68 ? -11.008 -15.258 -4.879 1 95.56 68 MET A O 1
ATOM 538 N N . LEU A 1 69 ? -10.914 -15.93 -2.758 1 96.19 69 LEU A N 1
ATOM 539 C CA . LEU A 1 69 ? -10.836 -17.328 -3.16 1 96.19 69 LEU A CA 1
ATOM 540 C C . LEU A 1 69 ? -12.133 -17.766 -3.832 1 96.19 69 LEU A C 1
ATOM 542 O O . LEU A 1 69 ? -12.109 -18.531 -4.805 1 96.19 69 LEU A O 1
ATOM 546 N N . GLN A 1 70 ? -13.219 -17.344 -3.283 1 96.5 70 GLN A N 1
ATOM 547 C CA . GLN A 1 70 ? -14.508 -17.641 -3.9 1 96.5 70 GLN A CA 1
ATOM 548 C C . GLN A 1 70 ? -14.562 -17.125 -5.336 1 96.5 70 GLN A C 1
ATOM 550 O O . GLN A 1 70 ? -15.023 -17.828 -6.238 1 96.5 70 GLN A O 1
ATOM 555 N N . GLY A 1 71 ? -14.07 -15.953 -5.543 1 96.62 71 GLY A N 1
ATOM 556 C CA . GLY A 1 71 ? -14.023 -15.383 -6.883 1 96.62 71 GLY A CA 1
ATOM 557 C C . GLY A 1 71 ? -13.133 -16.172 -7.832 1 96.62 71 GLY A C 1
ATOM 558 O O . GLY A 1 71 ? -13.508 -16.406 -8.984 1 96.62 71 GLY A O 1
ATOM 559 N N . LEU A 1 72 ? -11.992 -16.578 -7.387 1 97.06 72 LEU A N 1
ATOM 560 C CA . LEU A 1 72 ? -11.047 -17.344 -8.203 1 97.06 72 LEU A CA 1
ATOM 561 C C . LEU A 1 72 ? -11.594 -18.719 -8.531 1 97.06 72 LEU A C 1
ATOM 563 O O . LEU A 1 72 ? -11.352 -19.25 -9.617 1 97.06 72 LEU A O 1
ATOM 567 N N . GLU A 1 73 ? -12.312 -19.266 -7.574 1 96.81 73 GLU A N 1
ATOM 568 C CA . GLU A 1 73 ? -12.961 -20.562 -7.785 1 96.81 73 GLU A CA 1
ATOM 569 C C . GLU A 1 73 ? -14.055 -20.469 -8.844 1 96.81 73 GLU A C 1
ATOM 571 O O . GLU A 1 73 ? -14.148 -21.312 -9.727 1 96.81 73 GLU A O 1
ATOM 576 N N . LYS A 1 74 ? -14.859 -19.5 -8.711 1 96.81 74 LYS A N 1
ATOM 577 C CA . LYS A 1 74 ? -15.945 -19.266 -9.656 1 96.81 74 LYS A CA 1
ATOM 578 C C . LYS A 1 74 ? -15.414 -19.078 -11.07 1 96.81 74 LYS A C 1
ATOM 580 O O . LYS A 1 74 ? -16.016 -19.531 -12.039 1 96.81 74 LYS A O 1
ATOM 585 N N . LYS A 1 75 ? -14.258 -18.5 -11.18 1 96.31 75 LYS A N 1
ATOM 586 C CA . LYS A 1 75 ? -13.656 -18.219 -12.484 1 96.31 75 LYS A CA 1
ATOM 587 C C . LYS A 1 75 ? -12.891 -19.422 -13.008 1 96.31 75 LYS A C 1
ATOM 589 O O . LYS A 1 75 ? -12.383 -19.406 -14.125 1 96.31 75 LYS A O 1
ATOM 594 N N . GLY A 1 76 ? -12.703 -20.438 -12.125 1 96.81 76 GLY A N 1
ATOM 595 C CA . GLY A 1 76 ? -12.133 -21.703 -12.57 1 96.81 76 GLY A CA 1
ATOM 596 C C . GLY A 1 76 ? -10.625 -21.734 -12.453 1 96.81 76 GLY A C 1
ATOM 597 O O . GLY A 1 76 ? -9.969 -22.547 -13.109 1 96.81 76 GLY A O 1
ATOM 598 N N . TYR A 1 77 ? -10.008 -20.875 -11.641 1 97.31 77 TYR A N 1
ATOM 599 C CA . TYR A 1 77 ? -8.555 -20.844 -11.5 1 97.31 77 TYR A CA 1
ATOM 600 C C . TYR A 1 77 ? -8.086 -21.828 -10.438 1 97.31 77 TYR A C 1
ATOM 602 O O . TYR A 1 77 ? -6.988 -22.375 -10.531 1 97.31 77 TYR A O 1
ATOM 610 N N . ILE A 1 78 ? -8.922 -21.984 -9.445 1 97.56 78 ILE A N 1
ATOM 611 C CA . ILE A 1 78 ? -8.547 -22.828 -8.32 1 97.56 78 ILE A CA 1
ATOM 612 C C . ILE A 1 78 ? -9.758 -23.641 -7.875 1 97.56 78 ILE A C 1
ATOM 614 O O . ILE A 1 78 ? -10.875 -23.406 -8.336 1 97.56 78 ILE A O 1
ATOM 618 N N . GLU A 1 79 ? -9.469 -24.594 -6.988 1 96.62 79 GLU A N 1
ATOM 619 C CA . GLU A 1 79 ? -10.508 -25.391 -6.332 1 96.62 79 GLU A CA 1
ATOM 620 C C . GLU A 1 79 ? -10.141 -25.688 -4.883 1 96.62 79 GLU A C 1
ATOM 622 O O . GLU A 1 79 ? -8.969 -25.875 -4.559 1 96.62 79 GLU A O 1
ATOM 627 N N . ARG A 1 80 ? -11.164 -25.547 -4.074 1 94.19 80 ARG A N 1
ATOM 628 C CA . ARG A 1 80 ? -11.016 -25.984 -2.688 1 94.19 80 ARG A CA 1
ATOM 629 C C . ARG A 1 80 ? -11.688 -27.344 -2.461 1 94.19 80 ARG A C 1
ATOM 631 O O . ARG A 1 80 ? -12.859 -27.516 -2.807 1 94.19 80 ARG A O 1
ATOM 638 N N . ARG A 1 81 ? -10.93 -28.219 -1.942 1 89.81 81 ARG A N 1
ATOM 639 C CA . ARG A 1 81 ? -11.523 -29.531 -1.74 1 89.81 81 A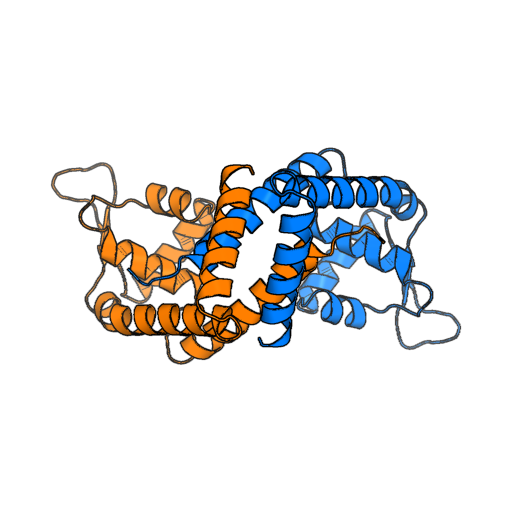RG A CA 1
ATOM 640 C C . ARG A 1 81 ? -10.977 -30.188 -0.481 1 89.81 81 ARG A C 1
ATOM 642 O O . ARG A 1 81 ? -9.867 -29.891 -0.04 1 89.81 81 ARG A O 1
ATOM 649 N N . ILE A 1 82 ? -11.828 -31.031 0.143 1 84.81 82 ILE A N 1
ATOM 650 C CA . ILE A 1 82 ? -11.43 -31.828 1.296 1 84.81 82 ILE A CA 1
ATOM 651 C C . ILE A 1 82 ? -10.656 -33.062 0.827 1 84.81 82 ILE A C 1
ATOM 653 O O . ILE A 1 82 ? -11.195 -33.906 0.088 1 84.81 82 ILE A O 1
ATOM 657 N N . PRO A 1 83 ? -9.391 -33.062 1.293 1 75.81 83 PRO A N 1
ATOM 658 C CA . PRO A 1 83 ? -8.648 -34.25 0.879 1 75.81 83 PRO A CA 1
ATOM 659 C C . PRO A 1 83 ? -9.141 -35.5 1.566 1 75.81 83 PRO A C 1
ATOM 661 O O . PRO A 1 83 ? -9.742 -35.438 2.643 1 75.81 83 PRO A O 1
ATOM 664 N N . LYS A 1 84 ? -9.086 -36.594 0.859 1 74.06 84 LYS A N 1
ATOM 665 C CA . LYS A 1 84 ? -9.539 -37.875 1.336 1 74.06 84 LYS A CA 1
ATOM 666 C C . LYS A 1 84 ? -8.906 -38.219 2.684 1 74.06 84 LYS A C 1
ATOM 668 O O . LYS A 1 84 ? -9.539 -38.875 3.527 1 74.06 84 LYS A O 1
ATOM 673 N N . GLU A 1 85 ? -7.77 -37.812 2.846 1 68.56 85 GLU A N 1
ATOM 674 C CA . GLU A 1 85 ? -7.004 -38.219 4.02 1 68.56 85 GLU A CA 1
ATOM 675 C C . GLU A 1 85 ? -7.254 -37.281 5.199 1 68.56 85 GLU A C 1
ATOM 677 O O . GLU A 1 85 ? -6.828 -37.562 6.32 1 68.56 85 GLU A O 1
ATOM 682 N N . ASN A 1 86 ? -7.754 -36.156 4.945 1 62.16 86 ASN A N 1
ATOM 683 C CA . ASN A 1 86 ? -7.977 -35.188 6.02 1 62.16 86 ASN A CA 1
ATOM 684 C C . ASN A 1 86 ? -9.328 -34.5 5.887 1 62.16 86 ASN A C 1
ATOM 686 O O . ASN A 1 86 ? -9.531 -33.688 4.988 1 62.16 86 ASN A O 1
ATOM 690 N N . GLU A 1 87 ? -10.242 -34.938 6.832 1 64.5 87 GLU A N 1
ATOM 691 C CA . GLU A 1 87 ? -11.648 -34.562 6.672 1 64.5 87 GLU A CA 1
ATOM 692 C C . GLU A 1 87 ? -11.922 -33.188 7.254 1 64.5 87 GLU A C 1
ATOM 694 O O . GLU A 1 87 ? -13.047 -32.688 7.18 1 64.5 87 GLU A O 1
ATOM 699 N N . ARG A 1 88 ? -10.828 -32.594 7.715 1 69.69 88 ARG A N 1
ATOM 700 C CA . ARG A 1 88 ? -11.258 -31.438 8.508 1 69.69 88 ARG A CA 1
ATOM 701 C C . ARG A 1 88 ? -10.914 -30.125 7.812 1 69.69 88 ARG A C 1
ATOM 703 O O . ARG A 1 88 ? -11.477 -29.078 8.141 1 69.69 88 ARG A O 1
ATOM 710 N N . GLN A 1 89 ? -10.07 -30.188 6.785 1 81.44 89 GLN A N 1
ATOM 711 C CA . GLN A 1 89 ? -9.734 -28.875 6.234 1 81.44 89 GLN A CA 1
ATOM 712 C C . GLN A 1 89 ? -9.703 -28.922 4.707 1 81.44 89 GLN A C 1
ATOM 714 O O . GLN A 1 89 ? -9.258 -29.906 4.113 1 81.44 89 GLN A O 1
ATOM 719 N N . LYS A 1 90 ? -10.258 -27.922 4.152 1 90.75 90 LYS A N 1
ATOM 720 C CA . LYS A 1 90 ? -10.25 -27.797 2.697 1 90.75 90 LYS A CA 1
ATOM 721 C C . LYS A 1 90 ? -8.891 -27.312 2.195 1 90.75 90 LYS A C 1
ATOM 723 O O . LYS A 1 90 ? -8.391 -26.281 2.645 1 90.75 90 LYS A O 1
ATOM 728 N N . ASN A 1 91 ? -8.297 -28.172 1.352 1 94.06 91 ASN A N 1
ATOM 729 C CA . ASN A 1 91 ? -7.059 -27.766 0.702 1 94.06 91 ASN A CA 1
ATOM 730 C C . ASN A 1 91 ? -7.328 -27.016 -0.606 1 94.06 91 ASN A C 1
ATOM 732 O O . ASN A 1 91 ? -8.383 -27.203 -1.225 1 94.06 91 ASN A O 1
ATOM 736 N N . ILE A 1 92 ? -6.359 -26.219 -1.028 1 96.38 92 ILE A N 1
ATOM 737 C CA . ILE A 1 92 ? -6.52 -25.391 -2.217 1 96.38 92 ILE A CA 1
ATOM 738 C C . ILE A 1 92 ? -5.605 -25.891 -3.328 1 96.38 92 ILE A C 1
ATOM 740 O O . ILE A 1 92 ? -4.406 -26.094 -3.113 1 96.38 92 ILE A O 1
ATOM 744 N N . TYR A 1 93 ? -6.207 -26.094 -4.461 1 95.5 93 TYR A N 1
ATOM 745 C CA . TYR A 1 93 ? -5.461 -26.594 -5.613 1 95.5 93 TYR A CA 1
ATOM 746 C C . TYR A 1 93 ? -5.648 -25.672 -6.82 1 95.5 93 TYR A C 1
ATOM 748 O O . TYR A 1 93 ? -6.711 -25.078 -6.996 1 95.5 93 TYR A O 1
ATOM 756 N N . ILE A 1 94 ? -4.59 -25.672 -7.594 1 96.19 94 ILE A N 1
ATOM 757 C CA . ILE A 1 94 ? -4.668 -24.922 -8.836 1 96.19 94 ILE A CA 1
ATOM 758 C C . ILE A 1 94 ? -5.344 -25.766 -9.914 1 96.19 94 ILE A C 1
ATOM 760 O O . ILE A 1 94 ? -5.148 -26.984 -9.969 1 96.19 94 ILE A O 1
ATOM 764 N N . LEU A 1 95 ? -6.168 -25.156 -10.75 1 97 95 LEU A N 1
ATOM 765 C CA . LEU A 1 95 ? -6.812 -25.828 -11.883 1 97 95 LEU A CA 1
ATOM 766 C C . LEU A 1 95 ? -6.078 -25.516 -13.18 1 97 95 LEU A C 1
ATOM 768 O O . LEU A 1 95 ? -5.219 -24.625 -13.219 1 97 95 LEU A O 1
ATOM 772 N N . PRO A 1 96 ? -6.355 -26.266 -14.242 1 96.5 96 PRO A N 1
ATOM 773 C CA . PRO A 1 96 ? -5.652 -26.062 -15.508 1 96.5 96 PRO A CA 1
ATOM 774 C C . PRO A 1 96 ? -5.723 -24.625 -16 1 96.5 96 PRO A C 1
ATOM 776 O O . PRO A 1 96 ? -4.738 -24.094 -16.531 1 96.5 96 PRO A O 1
ATOM 779 N N . LYS A 1 97 ? -6.773 -23.984 -15.766 1 95.12 97 LYS A N 1
ATOM 780 C CA . LYS A 1 97 ? -6.914 -22.578 -16.156 1 95.12 97 LYS A CA 1
ATOM 781 C C . LYS A 1 97 ? -5.926 -21.688 -15.406 1 95.12 97 LYS A C 1
ATOM 783 O O . LYS A 1 97 ? -5.344 -20.766 -15.977 1 95.12 97 LYS A O 1
ATOM 788 N N . GLY A 1 98 ? -5.805 -21.953 -14.141 1 94.75 98 GLY A N 1
ATOM 789 C CA . GLY A 1 98 ? -4.836 -21.219 -13.328 1 94.75 98 GLY A CA 1
ATOM 790 C C . GLY A 1 98 ? -3.4 -21.469 -13.75 1 94.75 98 GLY A C 1
ATOM 791 O O . GLY A 1 98 ? -2.588 -20.547 -13.773 1 94.75 98 GLY A O 1
ATOM 792 N N . LEU A 1 99 ? -3.137 -22.672 -14.117 1 93.75 99 LEU A N 1
ATOM 793 C CA . LEU A 1 99 ? -1.793 -23.047 -14.547 1 93.75 99 LEU A CA 1
ATOM 794 C C . LEU A 1 99 ? -1.434 -22.375 -15.867 1 93.75 99 LEU A C 1
ATOM 796 O O . LEU A 1 99 ? -0.272 -22.016 -16.094 1 93.75 99 LEU A O 1
ATOM 800 N N . LYS A 1 100 ? -2.402 -22.156 -16.656 1 92.94 100 LYS A N 1
ATOM 801 C CA . LYS A 1 100 ? -2.191 -21.562 -17.969 1 92.94 100 LYS A CA 1
ATOM 802 C C . LYS A 1 100 ? -1.685 -20.125 -17.859 1 92.94 100 LYS A C 1
ATOM 804 O O . LYS A 1 100 ? -0.905 -19.672 -18.688 1 92.94 100 LYS A O 1
ATOM 809 N N . ILE A 1 101 ? -2.043 -19.484 -16.781 1 93.38 101 ILE A N 1
ATOM 810 C CA . ILE A 1 101 ? -1.716 -18.062 -16.719 1 93.38 101 ILE A CA 1
ATOM 811 C C . ILE A 1 101 ? -0.501 -17.844 -15.82 1 93.38 101 ILE A C 1
ATOM 813 O O . ILE A 1 101 ? 0.011 -16.719 -15.719 1 93.38 101 ILE A O 1
ATOM 817 N N . ILE A 1 102 ? -0.037 -18.875 -15.234 1 92.12 102 ILE A N 1
ATOM 818 C CA . ILE A 1 102 ? 1.058 -18.75 -14.273 1 92.12 102 ILE A CA 1
ATOM 819 C C . ILE A 1 102 ? 2.289 -18.172 -14.977 1 92.12 102 ILE A C 1
ATOM 821 O O . ILE A 1 102 ? 2.979 -17.312 -14.422 1 92.12 102 ILE A O 1
ATOM 825 N N . ASN A 1 103 ? 2.541 -18.734 -16.141 1 91.31 103 ASN A N 1
ATOM 826 C CA . ASN A 1 103 ? 3.709 -18.25 -16.859 1 91.31 103 ASN A CA 1
ATOM 827 C C . ASN A 1 103 ? 3.592 -16.75 -17.172 1 91.31 103 ASN A C 1
ATOM 829 O O . ASN A 1 103 ? 4.566 -16.016 -17.047 1 91.31 103 ASN A O 1
ATOM 833 N N . GLN A 1 104 ? 2.457 -16.359 -17.578 1 92.62 104 GLN A N 1
ATOM 834 C CA . GLN A 1 104 ? 2.217 -14.953 -17.859 1 92.62 104 GLN A CA 1
ATOM 835 C C . GLN A 1 104 ? 2.363 -14.117 -16.594 1 92.62 104 GLN A C 1
ATOM 837 O O . GLN A 1 104 ? 2.975 -13.047 -16.609 1 92.62 104 GLN A O 1
ATOM 842 N N . ILE A 1 105 ? 1.843 -14.594 -15.539 1 92.88 105 ILE A N 1
ATOM 843 C CA . ILE A 1 105 ? 1.924 -13.906 -14.258 1 92.88 105 ILE A CA 1
ATOM 844 C C . ILE A 1 105 ? 3.387 -13.734 -13.852 1 92.88 105 ILE A C 1
ATOM 846 O O . ILE A 1 105 ? 3.818 -12.641 -13.5 1 92.88 105 ILE A O 1
ATOM 850 N N . ASN A 1 106 ? 4.105 -14.789 -13.977 1 91.75 106 ASN A N 1
ATOM 851 C CA . ASN A 1 106 ? 5.516 -14.75 -13.602 1 91.75 106 ASN A CA 1
ATOM 852 C C . ASN A 1 106 ? 6.297 -13.758 -14.461 1 91.75 106 ASN A C 1
ATOM 854 O O . ASN A 1 106 ? 7.145 -13.023 -13.953 1 91.75 106 ASN A O 1
ATOM 858 N N . GLN A 1 107 ? 6.016 -13.75 -15.703 1 92.25 107 GLN A N 1
ATOM 859 C CA . GLN A 1 107 ? 6.68 -12.828 -16.609 1 92.25 107 GLN A CA 1
ATOM 860 C C . GLN A 1 107 ? 6.363 -11.383 -16.266 1 92.25 107 GLN A C 1
ATOM 862 O O . GLN A 1 107 ? 7.242 -10.516 -16.312 1 92.25 107 GLN A O 1
ATOM 867 N N . ILE A 1 108 ? 5.156 -11.172 -15.938 1 92.25 108 ILE A N 1
ATOM 868 C CA . ILE A 1 108 ? 4.73 -9.82 -15.594 1 92.25 108 ILE A CA 1
ATOM 869 C C . ILE A 1 108 ? 5.406 -9.383 -14.297 1 92.25 108 ILE A C 1
ATOM 871 O O . ILE A 1 108 ? 5.926 -8.266 -14.211 1 92.25 108 ILE A O 1
ATOM 875 N N . PHE A 1 109 ? 5.438 -10.25 -13.336 1 90.81 109 PHE A N 1
ATOM 876 C CA . PHE A 1 109 ? 6.07 -9.922 -12.062 1 90.81 109 PHE A CA 1
ATOM 877 C C . PHE A 1 109 ? 7.559 -9.656 -12.258 1 90.81 109 PHE A C 1
ATOM 879 O O . PHE A 1 109 ? 8.102 -8.695 -11.695 1 90.81 109 PHE A O 1
ATOM 886 N N . GLU A 1 110 ? 8.18 -10.43 -13.039 1 92.88 110 GLU A N 1
ATOM 887 C CA . GLU A 1 110 ? 9.602 -10.258 -13.305 1 92.88 110 GLU A CA 1
ATOM 888 C C . GLU A 1 110 ? 9.867 -8.953 -14.055 1 92.88 110 GLU A C 1
ATOM 890 O O . GLU A 1 110 ? 10.812 -8.234 -13.742 1 92.88 110 GLU A O 1
ATOM 895 N N . ALA A 1 111 ? 9.055 -8.719 -15.023 1 93.12 111 ALA A N 1
ATOM 896 C CA . ALA A 1 111 ? 9.195 -7.484 -15.797 1 93.12 111 ALA A CA 1
ATOM 897 C C . ALA A 1 111 ? 8.977 -6.258 -14.914 1 93.12 111 ALA A C 1
ATOM 899 O O . ALA A 1 111 ? 9.688 -5.258 -15.047 1 93.12 111 ALA A O 1
ATOM 900 N N . SER A 1 112 ? 8 -6.332 -14.047 1 92.06 112 SER A N 1
ATOM 901 C CA . SER A 1 112 ? 7.715 -5.234 -13.133 1 92.06 112 SER A CA 1
ATOM 902 C C . SER A 1 112 ? 8.875 -5.004 -12.164 1 92.06 112 SER A C 1
ATOM 904 O O . SER A 1 112 ? 9.219 -3.857 -11.867 1 92.06 112 SER A O 1
ATOM 906 N N . GLU A 1 113 ? 9.414 -6.059 -11.672 1 93.25 113 GLU A N 1
ATOM 907 C CA . GLU A 1 113 ? 10.57 -5.992 -10.773 1 93.25 113 GLU A CA 1
ATOM 908 C C . GLU A 1 113 ? 11.766 -5.344 -11.461 1 93.25 113 GLU A C 1
ATOM 910 O O . GLU A 1 113 ? 12.422 -4.477 -10.883 1 93.25 113 GLU A O 1
ATOM 915 N N . LYS A 1 114 ? 11.992 -5.781 -12.68 1 94 114 LYS A N 1
ATOM 916 C CA . LYS A 1 114 ? 13.109 -5.238 -13.445 1 94 114 LYS A CA 1
ATOM 917 C C . LYS A 1 114 ? 12.914 -3.752 -13.727 1 94 114 LYS A C 1
ATOM 919 O O . LYS A 1 114 ? 13.867 -2.975 -13.672 1 94 114 LYS A O 1
ATOM 924 N N . LYS A 1 115 ? 11.734 -3.391 -14.023 1 94.12 115 LYS A N 1
ATOM 925 C CA . LYS A 1 115 ? 11.422 -1.991 -14.297 1 94.12 115 LYS A CA 1
ATOM 926 C C . LYS A 1 115 ? 11.664 -1.121 -13.07 1 94.12 115 LYS A C 1
ATOM 928 O O . LYS A 1 115 ? 12.133 0.013 -13.188 1 94.12 115 LYS A O 1
ATOM 933 N N . LEU A 1 116 ? 11.391 -1.629 -11.938 1 94.69 116 LEU A N 1
ATOM 934 C CA . LEU A 1 116 ? 11.531 -0.912 -10.672 1 94.69 116 LEU A CA 1
ATOM 935 C C . LEU A 1 116 ? 12.992 -0.525 -10.438 1 94.69 116 LEU A C 1
ATOM 937 O O . LEU A 1 116 ? 13.273 0.591 -9.992 1 94.69 116 LEU A O 1
ATOM 941 N N . ILE A 1 117 ? 13.898 -1.373 -10.758 1 96.12 117 ILE A N 1
ATOM 942 C CA . ILE A 1 117 ? 15.297 -1.146 -10.398 1 96.12 117 ILE A CA 1
ATOM 943 C C . ILE A 1 117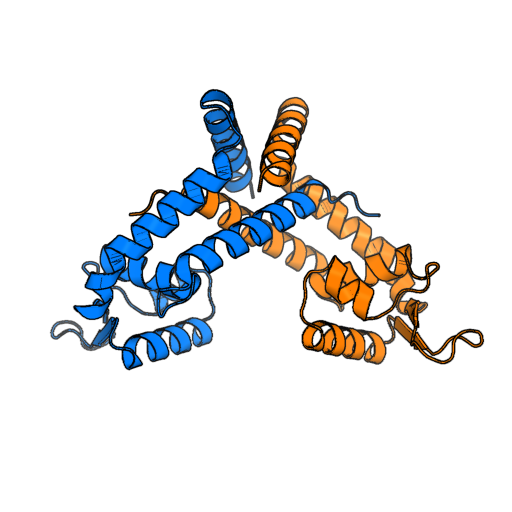 ? 16.094 -0.786 -11.648 1 96.12 117 ILE A C 1
ATOM 945 O O . ILE A 1 117 ? 17.328 -0.628 -11.578 1 96.12 117 ILE A O 1
ATOM 949 N N . GLU A 1 118 ? 15.461 -0.693 -12.742 1 95.81 118 GLU A N 1
ATOM 950 C CA . GLU A 1 118 ? 16.078 -0.428 -14.039 1 95.81 118 GLU A CA 1
ATOM 951 C C . GLU A 1 118 ? 17 0.792 -13.977 1 95.81 118 GLU A C 1
ATOM 953 O O . GLU A 1 118 ? 18.078 0.801 -14.578 1 95.81 118 GLU A O 1
ATOM 958 N N . PRO A 1 119 ? 16.688 1.857 -13.234 1 97.25 119 PRO A N 1
ATOM 959 C CA . PRO A 1 119 ? 17.516 3.061 -13.195 1 97.25 119 PRO A CA 1
ATOM 960 C C . PRO A 1 119 ? 18.812 2.848 -12.422 1 97.25 119 PRO A C 1
ATOM 962 O O . PRO A 1 119 ? 19.719 3.686 -12.492 1 97.25 119 PRO A O 1
ATOM 965 N N . LEU A 1 120 ? 18.953 1.781 -11.75 1 97.94 120 LEU A N 1
ATOM 966 C CA . LEU A 1 120 ? 20.109 1.548 -10.883 1 97.94 120 LEU A CA 1
ATOM 967 C C . LEU A 1 120 ? 21.156 0.689 -11.586 1 97.94 120 LEU A C 1
ATOM 969 O O . LEU A 1 120 ? 20.812 -0.25 -12.305 1 97.94 120 LEU A O 1
ATOM 973 N N . THR A 1 121 ? 22.422 0.991 -11.375 1 98.06 121 THR A N 1
ATOM 974 C CA . THR A 1 121 ? 23.5 0.099 -11.805 1 98.06 121 THR A CA 1
ATOM 975 C C . THR A 1 121 ? 23.5 -1.175 -10.961 1 98.06 121 THR A C 1
ATOM 977 O O . THR A 1 121 ? 22.844 -1.246 -9.93 1 98.06 121 THR A O 1
ATOM 980 N N . GLU A 1 122 ? 24.219 -2.16 -11.359 1 97.38 122 GLU A N 1
ATOM 981 C CA . GLU A 1 122 ? 24.312 -3.41 -10.609 1 97.38 122 GLU A CA 1
ATOM 982 C C . GLU A 1 122 ? 24.812 -3.164 -9.188 1 97.38 122 GLU A C 1
ATOM 984 O O . GLU A 1 122 ? 24.312 -3.76 -8.234 1 97.38 122 GLU A O 1
ATOM 989 N N . LYS A 1 123 ? 25.766 -2.266 -9.086 1 98.06 123 LYS A N 1
ATOM 990 C CA . LYS A 1 123 ? 26.312 -1.923 -7.773 1 98.06 123 LYS A CA 1
ATOM 991 C C . LYS A 1 123 ? 25.281 -1.225 -6.91 1 98.06 123 LYS A C 1
ATOM 993 O O . LYS A 1 123 ? 25.141 -1.523 -5.719 1 98.06 123 LYS A O 1
ATOM 998 N N . GLU A 1 124 ? 24.531 -0.343 -7.539 1 98.12 124 GLU A N 1
ATOM 999 C CA . GLU A 1 124 ? 23.469 0.37 -6.82 1 98.12 124 GLU A CA 1
ATOM 1000 C C . GLU A 1 124 ? 22.359 -0.577 -6.395 1 98.12 124 GLU A C 1
ATOM 1002 O O . GLU A 1 124 ? 21.781 -0.427 -5.312 1 98.12 124 GLU A O 1
ATOM 1007 N N . GLN A 1 125 ? 22.062 -1.548 -7.234 1 97.88 125 GLN A N 1
ATOM 1008 C CA . GLN A 1 125 ? 21.047 -2.533 -6.906 1 97.88 125 GLN A CA 1
ATOM 1009 C C . GLN A 1 125 ? 21.438 -3.348 -5.68 1 97.88 125 GLN A C 1
ATOM 1011 O O . GLN A 1 125 ? 20.609 -3.58 -4.793 1 97.88 125 GLN A O 1
ATOM 1016 N N . ALA A 1 126 ? 22.656 -3.738 -5.648 1 97.81 126 ALA A N 1
ATOM 1017 C CA . ALA A 1 126 ? 23.156 -4.516 -4.512 1 97.81 126 ALA A CA 1
ATOM 1018 C C . ALA A 1 126 ? 23.094 -3.703 -3.223 1 97.81 126 ALA A C 1
ATOM 1020 O O . ALA A 1 126 ? 22.688 -4.219 -2.176 1 97.81 126 ALA A O 1
ATOM 1021 N N . GLU A 1 127 ? 23.484 -2.445 -3.342 1 98.12 127 GLU A N 1
ATOM 1022 C CA . GLU A 1 127 ? 23.438 -1.562 -2.182 1 98.12 127 GLU A CA 1
ATOM 1023 C C . GLU A 1 127 ? 22 -1.291 -1.743 1 98.12 127 GLU A C 1
ATOM 1025 O O . GLU A 1 127 ? 21.703 -1.261 -0.546 1 98.12 127 GLU A O 1
ATOM 1030 N N . PHE A 1 128 ? 21.203 -1.077 -2.746 1 98.31 128 PHE A N 1
ATOM 1031 C CA . PHE A 1 128 ? 19.797 -0.844 -2.471 1 98.31 128 PHE A CA 1
ATOM 1032 C C . PHE A 1 128 ? 19.172 -2.039 -1.756 1 98.31 128 PHE A C 1
ATOM 1034 O O . PHE A 1 128 ? 18.484 -1.877 -0.751 1 98.31 128 PHE A O 1
ATOM 1041 N N . LEU A 1 129 ? 19.438 -3.205 -2.201 1 97.75 129 LEU A N 1
ATOM 1042 C CA . LEU A 1 129 ? 18.953 -4.43 -1.582 1 97.75 129 LEU A CA 1
ATOM 1043 C C . LEU A 1 129 ? 19.453 -4.559 -0.151 1 97.75 129 LEU A C 1
ATOM 1045 O O . LEU A 1 129 ? 18.688 -4.875 0.761 1 97.75 129 LEU A O 1
ATOM 1049 N N . ARG A 1 130 ? 20.719 -4.301 0.018 1 98.25 130 ARG A N 1
ATOM 1050 C CA . ARG A 1 130 ? 21.312 -4.383 1.345 1 98.25 130 ARG A CA 1
ATOM 1051 C C . ARG A 1 130 ? 20.625 -3.439 2.32 1 98.25 130 ARG A C 1
ATOM 1053 O O . ARG A 1 130 ? 20.312 -3.824 3.449 1 98.25 130 ARG A O 1
ATOM 1060 N N . LEU A 1 131 ? 20.406 -2.26 1.901 1 98.31 131 LEU A N 1
ATOM 1061 C CA . LEU A 1 131 ? 19.781 -1.252 2.756 1 98.31 131 LEU A CA 1
ATOM 1062 C C . LEU A 1 131 ? 18.344 -1.615 3.066 1 98.31 131 LEU A C 1
ATOM 1064 O O . LEU A 1 131 ? 17.891 -1.459 4.203 1 98.31 131 LEU A O 1
ATOM 1068 N N . LEU A 1 132 ? 17.578 -2.09 2.07 1 98 132 LEU A N 1
ATOM 1069 C CA . LEU A 1 132 ? 16.203 -2.531 2.279 1 98 132 LEU A CA 1
ATOM 1070 C C . LEU A 1 132 ? 16.156 -3.666 3.297 1 98 132 LEU A C 1
ATOM 1072 O O . LEU A 1 132 ? 15.305 -3.656 4.195 1 98 132 LEU A O 1
ATOM 1076 N N . GLU A 1 133 ? 17 -4.625 3.148 1 97.94 133 GLU A N 1
ATOM 1077 C CA . GLU A 1 133 ? 17.031 -5.766 4.062 1 97.94 133 GLU A CA 1
ATOM 1078 C C . GLU A 1 133 ? 17.359 -5.324 5.484 1 97.94 133 GLU A C 1
ATOM 1080 O O . GLU A 1 133 ? 16.781 -5.82 6.445 1 97.94 133 GLU A O 1
ATOM 1085 N N . LYS A 1 134 ? 18.328 -4.438 5.59 1 98 134 LYS A N 1
ATOM 1086 C CA . LYS A 1 134 ? 18.703 -3.91 6.895 1 98 134 LYS A CA 1
ATOM 1087 C C . LYS A 1 134 ? 17.531 -3.232 7.59 1 98 134 LYS A C 1
ATOM 1089 O O . LYS A 1 134 ? 17.312 -3.432 8.789 1 98 134 LYS A O 1
ATOM 1094 N N . ILE A 1 135 ? 16.766 -2.486 6.863 1 97.81 135 ILE A N 1
ATOM 1095 C CA . ILE A 1 135 ? 15.586 -1.805 7.398 1 97.81 135 ILE A CA 1
ATOM 1096 C C . ILE A 1 135 ? 14.523 -2.832 7.773 1 97.81 135 ILE A C 1
ATOM 1098 O O . ILE A 1 135 ? 13.984 -2.799 8.883 1 97.81 135 ILE A O 1
ATOM 1102 N N . ASP A 1 136 ? 14.25 -3.705 6.867 1 96.75 136 ASP A N 1
ATOM 1103 C CA . ASP A 1 136 ? 13.219 -4.711 7.09 1 96.75 136 ASP A CA 1
ATOM 1104 C C . ASP A 1 136 ? 13.531 -5.555 8.328 1 96.75 136 ASP A C 1
ATOM 1106 O O . ASP A 1 136 ? 12.633 -5.863 9.117 1 96.75 136 ASP A O 1
ATOM 1110 N N . ASP A 1 137 ? 14.773 -5.852 8.547 1 95.81 137 ASP A N 1
ATOM 1111 C CA . ASP A 1 137 ? 15.211 -6.723 9.633 1 95.81 137 ASP A CA 1
ATOM 1112 C C . ASP A 1 137 ? 15.094 -6.02 10.984 1 95.81 137 ASP A C 1
ATOM 1114 O O . ASP A 1 137 ? 15.078 -6.672 12.031 1 95.81 137 ASP A O 1
ATOM 1118 N N . ASN A 1 138 ? 15.039 -4.707 10.969 1 93.12 138 ASN A N 1
ATOM 1119 C CA . ASN A 1 138 ? 15.07 -3.969 12.227 1 93.12 138 ASN A CA 1
ATOM 1120 C C . ASN A 1 138 ? 13.719 -3.316 12.523 1 93.12 138 ASN A C 1
ATOM 1122 O O . ASN A 1 138 ? 13.617 -2.488 13.43 1 93.12 138 ASN A O 1
ATOM 1126 N N . LEU A 1 139 ? 12.766 -3.488 11.633 1 88.88 139 LEU A N 1
ATOM 1127 C CA . LEU A 1 139 ? 11.414 -2.986 11.891 1 88.88 139 LEU A CA 1
ATOM 1128 C C . LEU A 1 139 ? 10.578 -4.039 12.609 1 88.88 139 LEU A C 1
ATOM 1130 O O . LEU A 1 139 ? 10.758 -5.238 12.391 1 88.88 139 LEU A O 1
ATOM 1134 N N . MET B 1 1 ? 9.25 -19.281 -9.062 1 57.72 1 MET B N 1
ATOM 1135 C CA . MET B 1 1 ? 8.781 -18.172 -8.242 1 57.72 1 MET B CA 1
ATOM 1136 C C . MET B 1 1 ? 9.367 -16.859 -8.734 1 57.72 1 MET B C 1
ATOM 1138 O O . MET B 1 1 ? 10.555 -16.781 -9.062 1 57.72 1 MET B O 1
ATOM 1142 N N . ALA B 1 2 ? 8.445 -16 -9.234 1 68.94 2 ALA B N 1
ATOM 1143 C CA . ALA B 1 2 ? 8.969 -14.766 -9.82 1 68.94 2 ALA B CA 1
ATOM 1144 C C . ALA B 1 2 ? 9.875 -14.031 -8.844 1 68.94 2 ALA B C 1
ATOM 1146 O O . ALA B 1 2 ? 9.719 -14.156 -7.629 1 68.94 2 ALA B O 1
ATOM 1147 N N . ASN B 1 3 ? 11.008 -13.648 -9.344 1 78.5 3 ASN B N 1
ATOM 1148 C CA . ASN B 1 3 ? 11.945 -12.859 -8.555 1 78.5 3 ASN B CA 1
ATOM 1149 C C . ASN B 1 3 ? 11.367 -11.492 -8.211 1 78.5 3 ASN B C 1
ATOM 1151 O O . ASN B 1 3 ? 11.422 -10.562 -9.023 1 78.5 3 ASN B O 1
ATOM 1155 N N . THR B 1 4 ? 10.789 -11.445 -7.02 1 89.56 4 THR B N 1
ATOM 1156 C CA . THR B 1 4 ? 10.156 -10.195 -6.613 1 89.56 4 TH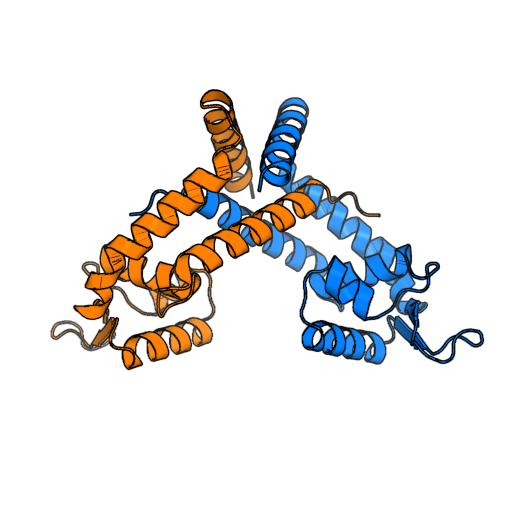R B CA 1
ATOM 1157 C C . THR B 1 4 ? 10.711 -9.719 -5.277 1 89.56 4 THR B C 1
ATOM 1159 O O . THR B 1 4 ? 9.953 -9.305 -4.398 1 89.56 4 THR B O 1
ATOM 1162 N N . ILE B 1 5 ? 12.031 -9.781 -5.25 1 92.5 5 ILE B N 1
ATOM 1163 C CA . ILE B 1 5 ? 12.672 -9.547 -3.961 1 92.5 5 ILE B CA 1
ATOM 1164 C C . ILE B 1 5 ? 12.461 -8.094 -3.543 1 92.5 5 ILE B C 1
ATOM 1166 O O . ILE B 1 5 ? 12.156 -7.812 -2.381 1 92.5 5 ILE B O 1
ATOM 1170 N N . TYR B 1 6 ? 12.594 -7.133 -4.422 1 94.69 6 TYR B N 1
ATOM 1171 C CA . TYR B 1 6 ? 12.453 -5.719 -4.09 1 94.69 6 TYR B CA 1
ATOM 1172 C C . TYR B 1 6 ? 11.008 -5.391 -3.723 1 94.69 6 TYR B C 1
ATOM 1174 O O . TYR B 1 6 ? 10.75 -4.75 -2.699 1 94.69 6 TYR B O 1
ATOM 1182 N N . SER B 1 7 ? 10.109 -5.867 -4.57 1 91.94 7 SER B N 1
ATOM 1183 C CA . SER B 1 7 ? 8.688 -5.629 -4.316 1 91.94 7 SER B CA 1
ATOM 1184 C C . SER B 1 7 ? 8.258 -6.238 -2.988 1 91.94 7 SER B C 1
ATOM 1186 O O . SER B 1 7 ? 7.453 -5.652 -2.26 1 91.94 7 SER B O 1
ATOM 1188 N N . ASN B 1 8 ? 8.828 -7.383 -2.688 1 90.12 8 ASN B N 1
ATOM 1189 C CA . ASN B 1 8 ? 8.516 -8.039 -1.423 1 90.12 8 ASN B CA 1
ATOM 1190 C C . ASN B 1 8 ? 9.031 -7.238 -0.231 1 90.12 8 ASN B C 1
ATOM 1192 O O . ASN B 1 8 ? 8.344 -7.117 0.785 1 90.12 8 ASN B O 1
ATOM 1196 N N . LEU B 1 9 ? 10.141 -6.68 -0.357 1 94.12 9 LEU B N 1
ATOM 1197 C CA . LEU B 1 9 ? 10.719 -5.883 0.719 1 94.12 9 LEU B CA 1
ATOM 1198 C C . LEU B 1 9 ? 9.969 -4.566 0.883 1 94.12 9 LEU B C 1
ATOM 1200 O O . LEU B 1 9 ? 9.711 -4.125 2.008 1 94.12 9 LEU B O 1
ATOM 1204 N N . PHE B 1 10 ? 9.602 -3.951 -0.216 1 94.5 10 PHE B N 1
ATOM 1205 C CA . PHE B 1 10 ? 8.781 -2.744 -0.156 1 94.5 10 PHE B CA 1
ATOM 1206 C C . PHE B 1 10 ? 7.48 -3.008 0.587 1 94.5 10 PHE B C 1
ATOM 1208 O O . PHE B 1 10 ? 7.082 -2.227 1.454 1 94.5 10 PHE B O 1
ATOM 1215 N N . ARG B 1 11 ? 6.934 -4.078 0.252 1 89.31 11 ARG B N 1
ATOM 1216 C CA . ARG B 1 11 ? 5.668 -4.445 0.878 1 89.31 11 ARG B CA 1
ATOM 1217 C C . ARG B 1 11 ? 5.852 -4.703 2.371 1 89.31 11 ARG B C 1
ATOM 1219 O O . ARG B 1 11 ? 5.078 -4.207 3.191 1 89.31 11 ARG B O 1
ATOM 1226 N N . SER B 1 12 ? 6.805 -5.496 2.684 1 92.19 12 SER B N 1
ATOM 1227 C CA . SER B 1 12 ? 7.086 -5.84 4.074 1 92.19 12 SER B CA 1
ATOM 1228 C C . SER B 1 12 ? 7.375 -4.59 4.902 1 92.19 12 SER B C 1
ATOM 1230 O O . SER B 1 12 ? 6.789 -4.395 5.969 1 92.19 12 SER B O 1
ATOM 1232 N N . ILE B 1 13 ? 8.188 -3.732 4.395 1 95 13 ILE B N 1
ATOM 1233 C CA . ILE B 1 13 ? 8.578 -2.512 5.094 1 95 13 ILE B CA 1
ATOM 1234 C C . ILE B 1 13 ? 7.371 -1.593 5.238 1 95 13 ILE B C 1
ATOM 1236 O O . ILE B 1 13 ? 7.152 -1.01 6.305 1 95 13 ILE B O 1
ATOM 1240 N N . SER B 1 14 ? 6.637 -1.504 4.188 1 92 14 SER B N 1
ATOM 1241 C CA . SER B 1 14 ? 5.441 -0.671 4.234 1 92 14 SER B CA 1
ATOM 1242 C C . SER B 1 14 ? 4.453 -1.18 5.277 1 92 14 SER B C 1
ATOM 1244 O O . SER B 1 14 ? 3.883 -0.393 6.035 1 92 14 SER B O 1
ATOM 1246 N N . GLN B 1 15 ? 4.242 -2.406 5.328 1 88.62 15 GLN B N 1
ATOM 1247 C CA . GLN B 1 15 ? 3.314 -3.01 6.281 1 88.62 15 GLN B CA 1
ATOM 1248 C C . GLN B 1 15 ? 3.787 -2.805 7.715 1 88.62 15 GLN B C 1
ATOM 1250 O O . GLN B 1 15 ? 3.01 -2.387 8.578 1 88.62 15 GLN B O 1
ATOM 1255 N N . LYS B 1 16 ? 5 -3.127 7.934 1 90.88 16 LYS B N 1
ATOM 1256 C CA . LYS B 1 16 ? 5.566 -2.977 9.273 1 90.88 16 LYS B CA 1
ATOM 1257 C C . LYS B 1 16 ? 5.551 -1.517 9.711 1 90.88 16 LYS B C 1
ATOM 1259 O O . LYS B 1 16 ? 5.258 -1.218 10.875 1 90.88 16 LYS B O 1
ATOM 1264 N N . SER B 1 17 ? 5.902 -0.646 8.781 1 91.5 17 SER B N 1
ATOM 1265 C CA . SER B 1 17 ? 5.883 0.783 9.078 1 91.5 17 SER B CA 1
ATOM 1266 C C . SER B 1 17 ? 4.473 1.261 9.398 1 91.5 17 SER B C 1
ATOM 1268 O O . SER B 1 17 ? 4.277 2.055 10.328 1 91.5 17 SER B O 1
ATOM 1270 N N . MET B 1 18 ? 3.506 0.764 8.703 1 86.56 18 MET B N 1
ATOM 1271 C CA . MET B 1 18 ? 2.111 1.118 8.945 1 86.56 18 MET B CA 1
ATOM 1272 C C . MET B 1 18 ? 1.653 0.614 10.312 1 86.56 18 MET B C 1
ATOM 1274 O O . MET B 1 18 ? 0.935 1.314 11.023 1 86.56 18 MET B O 1
ATOM 1278 N N . MET B 1 19 ? 2.033 -0.546 10.633 1 87.38 19 MET B N 1
ATOM 1279 C CA . MET B 1 19 ? 1.685 -1.098 11.938 1 87.38 19 MET B CA 1
ATOM 1280 C C . MET B 1 19 ? 2.256 -0.24 13.062 1 87.38 19 MET B C 1
ATOM 1282 O O . MET B 1 19 ? 1.567 0.044 14.039 1 87.38 19 MET B O 1
ATOM 1286 N N . THR B 1 20 ? 3.447 0.144 12.891 1 86.25 20 THR B N 1
ATOM 1287 C CA . THR B 1 20 ? 4.105 0.984 13.883 1 86.25 20 THR B CA 1
ATOM 1288 C C . THR B 1 20 ? 3.4 2.334 14.008 1 86.25 20 THR B C 1
ATOM 1290 O O . THR B 1 20 ? 3.129 2.801 15.109 1 86.25 20 THR B O 1
ATOM 1293 N N . SER B 1 21 ? 3.109 2.922 12.914 1 87.94 21 SER B N 1
ATOM 1294 C CA . SER B 1 21 ? 2.432 4.215 12.922 1 87.94 21 SER B CA 1
ATOM 1295 C C . SER B 1 21 ? 1.029 4.102 13.508 1 87.94 21 SER B C 1
ATOM 1297 O O . SER B 1 21 ? 0.587 4.984 14.242 1 87.94 21 SER B O 1
ATOM 1299 N N . SER B 1 22 ? 0.345 3.078 13.188 1 88.69 22 SER B N 1
ATOM 1300 C CA . SER B 1 22 ? -0.991 2.844 13.727 1 88.69 22 SER B CA 1
ATOM 1301 C C . SER B 1 22 ? -0.958 2.715 15.242 1 88.69 22 SER B C 1
ATOM 1303 O O . SER B 1 22 ? -1.841 3.227 15.938 1 88.69 22 SER B O 1
ATOM 1305 N N . GLN B 1 23 ? 0.043 2.041 15.672 1 89.88 23 GLN B N 1
ATOM 1306 C CA . GLN B 1 23 ? 0.196 1.887 17.109 1 89.88 23 GLN B CA 1
ATOM 1307 C C . GLN B 1 23 ? 0.437 3.234 17.781 1 89.88 23 GLN B C 1
ATOM 1309 O O . GLN B 1 23 ? -0.088 3.496 18.875 1 89.88 23 GLN B O 1
ATOM 1314 N N . MET B 1 24 ? 1.185 4.035 17.156 1 88 24 MET B N 1
ATOM 1315 C CA . MET B 1 24 ? 1.502 5.348 17.703 1 88 24 MET B CA 1
ATOM 1316 C C . MET B 1 24 ? 0.279 6.258 17.672 1 88 24 MET B C 1
ATOM 1318 O O . MET B 1 24 ? 0.196 7.219 18.453 1 88 24 MET B O 1
ATOM 1322 N N . MET B 1 25 ? -0.68 5.945 16.812 1 89.81 25 MET B N 1
ATOM 1323 C CA . MET B 1 25 ? -1.858 6.793 16.641 1 89.81 25 MET B CA 1
ATOM 1324 C C . MET B 1 25 ? -3.029 6.27 17.469 1 89.81 25 MET B C 1
ATOM 1326 O O . MET B 1 25 ? -4.141 6.789 17.375 1 89.81 25 MET B O 1
ATOM 1330 N N . LYS B 1 26 ? -2.791 5.285 18.234 1 88.88 26 LYS B N 1
ATOM 1331 C CA . LYS B 1 26 ? -3.855 4.602 18.953 1 88.88 26 LYS B CA 1
ATOM 1332 C C . LYS B 1 26 ? -4.637 5.578 19.828 1 88.88 26 LYS B C 1
ATOM 1334 O O . LYS B 1 26 ? -5.844 5.414 20.031 1 88.88 26 LYS B O 1
ATOM 1339 N N . ASP B 1 27 ? -4.027 6.629 20.297 1 87.44 27 ASP B N 1
ATOM 1340 C CA . ASP B 1 27 ? -4.656 7.562 21.219 1 87.44 27 ASP B CA 1
ATOM 1341 C C . ASP B 1 27 ? -5.359 8.695 20.469 1 87.44 27 ASP B C 1
ATOM 1343 O O . ASP B 1 27 ? -6.039 9.523 21.078 1 87.44 27 ASP B O 1
ATOM 1347 N N . LEU B 1 28 ? -5.148 8.617 19.141 1 89.38 28 LEU B N 1
ATOM 1348 C CA . LEU B 1 28 ? -5.816 9.641 18.344 1 89.38 28 LEU B CA 1
ATOM 1349 C C . LEU B 1 28 ? -7.141 9.125 17.797 1 89.38 28 LEU B C 1
ATOM 1351 O O . LEU B 1 28 ? -7.289 7.926 17.547 1 89.38 28 LEU B O 1
ATOM 1355 N N . GLU B 1 29 ? -8.094 9.906 17.688 1 89.69 29 GLU B N 1
ATOM 1356 C CA . GLU B 1 29 ? -9.406 9.531 17.172 1 89.69 29 GLU B CA 1
ATOM 1357 C C . GLU B 1 29 ? -9.414 9.531 15.641 1 89.69 29 GLU B C 1
ATOM 1359 O O . GLU B 1 29 ? -10.461 9.719 15.016 1 89.69 29 GLU B O 1
ATOM 1364 N N . VAL B 1 30 ? -8.234 9.531 15.023 1 92.69 30 VAL B N 1
ATOM 1365 C CA . VAL B 1 30 ? -8.141 9.484 13.57 1 92.69 30 VAL B CA 1
ATOM 1366 C C . VAL B 1 30 ? -7.121 8.43 13.148 1 92.69 30 VAL B C 1
ATOM 1368 O O . VAL B 1 30 ? -6.184 8.133 13.891 1 92.69 30 VAL B O 1
ATOM 1371 N N . ASN B 1 31 ? -7.301 7.852 12.016 1 90.5 31 ASN B N 1
ATOM 1372 C CA . ASN B 1 31 ? -6.328 6.906 11.484 1 90.5 31 ASN B CA 1
ATOM 1373 C C . ASN B 1 31 ? -5.242 7.617 10.68 1 90.5 31 ASN B C 1
ATOM 1375 O O . ASN B 1 31 ? -5.227 8.844 10.594 1 90.5 31 ASN B O 1
ATOM 1379 N N . HIS B 1 32 ? -4.367 6.82 10.125 1 89.38 32 HIS B N 1
ATOM 1380 C CA . HIS B 1 32 ? -3.188 7.359 9.453 1 89.38 32 HIS B CA 1
ATOM 1381 C C . HIS B 1 32 ? -3.574 8.195 8.242 1 89.38 32 HIS B C 1
ATOM 1383 O O . HIS B 1 32 ? -3.049 9.297 8.047 1 89.38 32 HIS B O 1
ATOM 1389 N N . GLN B 1 33 ? -4.523 7.723 7.512 1 89.12 33 GLN B N 1
ATOM 1390 C CA . GLN B 1 33 ? -4.934 8.445 6.312 1 89.12 33 GLN B CA 1
ATOM 1391 C C . GLN B 1 33 ? -5.621 9.766 6.676 1 89.12 33 GLN B C 1
ATOM 1393 O 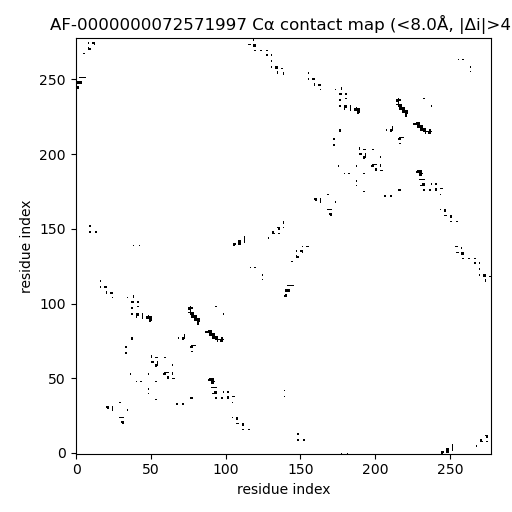O . GLN B 1 33 ? -5.387 10.789 6.035 1 89.12 33 GLN B O 1
ATOM 1398 N N . GLN B 1 34 ? -6.418 9.672 7.598 1 93.19 34 GLN B N 1
ATOM 1399 C CA . GLN B 1 34 ? -7.109 10.867 8.07 1 93.19 34 GLN B CA 1
ATOM 1400 C C . GLN B 1 34 ? -6.117 11.898 8.609 1 93.19 34 GLN B C 1
ATOM 1402 O O . GLN B 1 34 ? -6.254 13.094 8.344 1 93.19 34 GLN B O 1
ATOM 1407 N N . ALA B 1 35 ? -5.188 11.375 9.359 1 93.25 35 ALA B N 1
ATOM 1408 C CA . ALA B 1 35 ? -4.164 12.25 9.922 1 93.25 35 ALA B CA 1
ATOM 1409 C C . ALA B 1 35 ? -3.404 12.984 8.828 1 93.25 35 ALA B C 1
ATOM 1411 O O . ALA B 1 35 ? -3.135 14.188 8.953 1 93.25 35 ALA B O 1
ATOM 1412 N N . ARG B 1 36 ? -3.098 12.344 7.824 1 91.19 36 ARG B N 1
ATOM 1413 C CA . ARG B 1 36 ? -2.389 12.961 6.711 1 91.19 36 ARG B CA 1
ATOM 1414 C C . ARG B 1 36 ? -3.23 14.055 6.062 1 91.19 36 ARG B C 1
ATOM 1416 O O . ARG B 1 36 ? -2.711 15.109 5.703 1 91.19 36 ARG B O 1
ATOM 1423 N N . VAL B 1 37 ? -4.434 13.773 5.922 1 93.38 37 VAL B N 1
ATOM 1424 C CA . VAL B 1 37 ? -5.344 14.727 5.297 1 93.38 37 VAL B CA 1
ATOM 1425 C C . VAL B 1 37 ? -5.488 15.961 6.18 1 93.38 37 VAL B C 1
ATOM 1427 O O . VAL B 1 37 ? -5.426 17.094 5.691 1 93.38 37 VAL B O 1
ATOM 1430 N N . ILE B 1 38 ? -5.688 15.734 7.406 1 95 38 ILE B N 1
ATOM 1431 C CA . ILE B 1 38 ? -5.824 16.844 8.352 1 95 38 ILE B CA 1
ATOM 1432 C C . ILE B 1 38 ? -4.574 17.719 8.312 1 95 38 ILE B C 1
ATOM 1434 O O . ILE B 1 38 ? -4.668 18.938 8.25 1 95 38 ILE B O 1
ATOM 1438 N N . ALA B 1 39 ? -3.475 17.078 8.352 1 93.56 39 ALA B N 1
ATOM 1439 C CA . ALA B 1 39 ? -2.207 17.797 8.312 1 93.56 39 ALA B CA 1
ATOM 1440 C C . ALA B 1 39 ? -2.078 18.625 7.031 1 93.56 39 ALA B C 1
ATOM 1442 O O . ALA B 1 39 ? -1.645 19.766 7.059 1 93.56 39 ALA B O 1
ATOM 1443 N N . TYR B 1 40 ? -2.439 18.047 5.984 1 93.38 40 TYR B N 1
ATOM 1444 C CA . TYR B 1 40 ? -2.355 18.734 4.699 1 93.38 40 TYR B CA 1
ATOM 1445 C C . TYR B 1 40 ? -3.287 19.938 4.66 1 93.38 40 TYR B C 1
ATOM 1447 O O . TYR B 1 40 ? -2.91 21 4.172 1 93.38 40 TYR B O 1
ATOM 1455 N N . ILE B 1 41 ? -4.406 19.734 5.121 1 95 41 ILE B N 1
ATOM 1456 C CA . ILE B 1 41 ? -5.379 20.812 5.156 1 95 41 ILE B CA 1
ATOM 1457 C C . ILE B 1 41 ? -4.832 21.969 5.988 1 95 41 ILE B C 1
ATOM 1459 O O . ILE B 1 41 ? -4.887 23.125 5.57 1 95 41 ILE B O 1
ATOM 1463 N N . ALA B 1 42 ? -4.359 21.625 7.109 1 93.69 42 ALA B N 1
ATOM 1464 C CA . ALA B 1 42 ? -3.822 22.641 8.016 1 93.69 42 ALA B CA 1
ATOM 1465 C C . ALA B 1 42 ? -2.719 23.453 7.336 1 93.69 42 ALA B C 1
ATOM 1467 O O . ALA B 1 42 ? -2.609 24.656 7.547 1 93.69 42 ALA B O 1
ATOM 1468 N N . GLU B 1 43 ? -2.01 22.844 6.512 1 91.81 43 GLU B N 1
ATOM 1469 C CA . GLU B 1 43 ? -0.85 23.469 5.887 1 91.81 43 GLU B CA 1
ATOM 1470 C C . GLU B 1 43 ? -1.248 24.25 4.633 1 91.81 43 GLU B C 1
ATOM 1472 O O . GLU B 1 43 ? -0.52 25.141 4.188 1 91.81 43 GLU B O 1
ATOM 1477 N N . ASN B 1 44 ? -2.412 23.922 4.07 1 92.44 44 ASN B N 1
ATOM 1478 C CA . ASN B 1 44 ? -2.688 24.438 2.738 1 92.44 44 ASN B CA 1
ATOM 1479 C C . ASN B 1 44 ? -4.043 25.141 2.68 1 92.44 44 ASN B C 1
ATOM 1481 O O . ASN B 1 44 ? -4.492 25.547 1.605 1 92.44 44 ASN B O 1
ATOM 1485 N N . GLN B 1 45 ? -4.703 25.312 3.729 1 89.38 45 GLN B N 1
ATOM 1486 C CA . GLN B 1 45 ? -6.055 25.859 3.725 1 89.38 45 GLN B CA 1
ATOM 1487 C C . GLN B 1 45 ? -6.074 27.281 3.172 1 89.38 45 GLN B C 1
ATOM 1489 O O . GLN B 1 45 ? -7.07 27.719 2.586 1 89.38 45 GLN B O 1
ATOM 1494 N N . ASP B 1 46 ? -5.004 27.953 3.268 1 88.69 46 ASP B N 1
ATOM 1495 C CA . ASP B 1 46 ? -4.93 29.344 2.834 1 88.69 46 ASP B CA 1
ATOM 1496 C C . ASP B 1 46 ? -4.844 29.438 1.312 1 88.69 46 ASP B C 1
ATOM 1498 O O . ASP B 1 46 ? -4.984 30.531 0.745 1 88.69 46 ASP B O 1
ATOM 1502 N N . LYS B 1 47 ? -4.758 28.359 0.639 1 89.69 47 LYS B N 1
ATOM 1503 C CA . LYS B 1 47 ? -4.609 28.344 -0.813 1 89.69 47 LYS B CA 1
ATOM 1504 C C . LYS B 1 47 ? -5.941 28.062 -1.5 1 89.69 47 LYS B C 1
ATOM 1506 O O . LYS B 1 47 ? -5.988 27.844 -2.711 1 89.69 47 LYS B O 1
ATOM 1511 N N . GLY B 1 48 ? -6.977 28.094 -0.714 1 88.44 48 GLY B N 1
ATOM 1512 C CA . GLY B 1 48 ? -8.266 27.781 -1.306 1 88.44 48 GLY B CA 1
ATOM 1513 C C . GLY B 1 48 ? -8.43 26.297 -1.647 1 88.44 48 GLY B C 1
ATOM 1514 O O . GLY B 1 48 ? -8.859 25.969 -2.752 1 88.44 48 GLY B O 1
ATOM 1515 N N . LEU B 1 49 ? -8.07 25.516 -0.728 1 92.56 49 LEU B N 1
ATOM 1516 C CA . LEU B 1 49 ? -8.078 24.062 -0.896 1 92.56 49 LEU B CA 1
ATOM 1517 C C . LEU B 1 49 ? -9.492 23.531 -1.103 1 92.56 49 LEU B C 1
ATOM 1519 O O . LEU B 1 49 ? -10.398 23.875 -0.339 1 92.56 49 LEU B O 1
ATOM 1523 N N . ILE B 1 50 ? -9.617 22.719 -2.188 1 92.19 50 ILE B N 1
ATOM 1524 C CA . ILE B 1 50 ? -10.914 22.109 -2.473 1 92.19 50 ILE B CA 1
ATOM 1525 C C . ILE B 1 50 ? -10.773 20.594 -2.498 1 92.19 50 ILE B C 1
ATOM 1527 O O . ILE B 1 50 ? -9.656 20.062 -2.455 1 92.19 50 ILE B O 1
ATOM 1531 N N . GLN B 1 51 ? -11.93 19.938 -2.516 1 93.19 51 GLN B N 1
ATOM 1532 C CA . GLN B 1 51 ? -11.945 18.469 -2.471 1 93.19 51 GLN B CA 1
ATOM 1533 C C . GLN B 1 51 ? -11.133 17.875 -3.619 1 93.19 51 GLN B C 1
ATOM 1535 O O . GLN B 1 51 ? -10.422 16.891 -3.436 1 93.19 51 GLN B O 1
ATOM 1540 N N . LYS B 1 52 ? -11.219 18.469 -4.754 1 92.69 52 LYS B N 1
ATOM 1541 C CA . LYS B 1 52 ? -10.516 17.969 -5.934 1 92.69 52 LYS B CA 1
ATOM 1542 C C . LYS B 1 52 ? -9 17.984 -5.711 1 92.69 52 LYS B C 1
ATOM 1544 O O . LYS B 1 52 ? -8.305 17.062 -6.152 1 92.69 52 LYS B O 1
ATOM 1549 N N . ASP B 1 53 ? -8.516 18.953 -5.047 1 92.5 53 ASP B N 1
ATOM 1550 C CA . ASP B 1 53 ? -7.09 19.047 -4.742 1 92.5 53 ASP B CA 1
ATOM 1551 C C . ASP B 1 53 ? -6.633 17.875 -3.881 1 92.5 53 ASP B C 1
ATOM 1553 O O . ASP B 1 53 ? -5.574 17.297 -4.125 1 92.5 53 ASP B O 1
ATOM 1557 N N . LEU B 1 54 ? -7.414 17.547 -2.906 1 92.88 54 LEU B N 1
ATOM 1558 C CA . LEU B 1 54 ? -7.082 16.453 -2.006 1 92.88 54 LEU B CA 1
ATOM 1559 C C . LEU B 1 54 ? -7.094 15.117 -2.748 1 92.88 54 LEU B C 1
ATOM 1561 O O . LEU B 1 54 ? -6.23 14.273 -2.518 1 92.88 54 LEU B O 1
ATOM 1565 N N . ALA B 1 55 ? -8.07 14.953 -3.605 1 91.75 55 ALA B N 1
ATOM 1566 C CA . ALA B 1 55 ? -8.148 13.727 -4.398 1 91.75 55 ALA B CA 1
ATOM 1567 C C . ALA B 1 55 ? -6.898 13.547 -5.258 1 91.75 55 ALA B C 1
ATOM 1569 O O . ALA B 1 55 ? -6.363 12.445 -5.363 1 91.75 55 ALA B O 1
ATOM 1570 N N . GLU B 1 56 ? -6.383 14.617 -5.785 1 88.81 56 GLU B N 1
ATOM 1571 C CA . GLU B 1 56 ? -5.203 14.594 -6.645 1 88.81 56 GLU B CA 1
ATOM 1572 C C . GLU B 1 56 ? -3.936 14.336 -5.832 1 88.81 56 GLU B C 1
ATOM 1574 O O . GLU B 1 56 ? -3.131 13.469 -6.188 1 88.81 56 GLU B O 1
ATOM 1579 N N . VAL B 1 57 ? -3.812 15.047 -4.75 1 85 57 VAL B N 1
ATOM 1580 C CA . VAL B 1 57 ? -2.611 14.969 -3.924 1 85 57 VAL B CA 1
ATOM 1581 C C . VAL B 1 57 ? -2.494 13.578 -3.312 1 85 57 VAL B C 1
ATOM 1583 O O . VAL B 1 57 ? -1.396 13.023 -3.223 1 85 57 VAL B O 1
ATOM 1586 N N . PHE B 1 58 ? -3.562 12.984 -2.891 1 86.69 58 PHE B N 1
ATOM 1587 C CA . PHE B 1 58 ? -3.52 11.719 -2.168 1 86.69 58 PHE B CA 1
ATOM 1588 C C . PHE B 1 58 ? -3.865 10.555 -3.092 1 86.69 58 PHE B C 1
ATOM 1590 O O . PHE B 1 58 ? -4.004 9.414 -2.641 1 86.69 58 PHE B O 1
ATOM 1597 N N . ASN B 1 59 ? -3.982 10.875 -4.348 1 80.94 59 ASN B N 1
ATOM 1598 C CA . ASN B 1 59 ? -4.254 9.859 -5.367 1 80.94 59 ASN B CA 1
ATOM 1599 C C . ASN B 1 59 ? -5.426 8.969 -4.969 1 80.94 59 ASN B C 1
ATOM 1601 O O . ASN B 1 59 ? -5.293 7.742 -4.941 1 80.94 59 ASN B O 1
ATOM 1605 N N . ARG B 1 60 ? -6.457 9.531 -4.68 1 83.44 60 ARG B N 1
ATOM 1606 C CA . ARG B 1 60 ? -7.68 8.836 -4.273 1 83.44 60 ARG B CA 1
ATOM 1607 C C . ARG B 1 60 ? -8.844 9.195 -5.188 1 83.44 60 ARG B C 1
ATOM 1609 O O . ARG B 1 60 ? -8.859 10.273 -5.789 1 83.44 60 ARG B O 1
ATOM 1616 N N . ARG B 1 61 ? -9.773 8.305 -5.18 1 79.94 61 ARG B N 1
ATOM 1617 C CA . ARG B 1 61 ? -11.008 8.547 -5.922 1 79.94 61 ARG B CA 1
ATOM 1618 C C . ARG B 1 61 ? -11.852 9.625 -5.238 1 79.94 61 ARG B C 1
ATOM 1620 O O . ARG B 1 61 ? -11.828 9.75 -4.012 1 79.94 61 ARG B O 1
ATOM 1627 N N . GLY B 1 62 ? -12.609 10.25 -6.016 1 82.44 62 GLY B N 1
ATOM 1628 C CA . GLY B 1 62 ? -13.461 11.312 -5.516 1 82.44 62 GLY B CA 1
ATOM 1629 C C . GLY B 1 62 ? -14.406 10.852 -4.426 1 82.44 62 GLY B C 1
ATOM 1630 O O . GLY B 1 62 ? -14.5 11.484 -3.367 1 82.44 62 GLY B O 1
ATOM 1631 N N . ALA B 1 63 ? -14.969 9.797 -4.625 1 84.25 63 ALA B N 1
ATOM 1632 C CA . ALA B 1 63 ? -15.938 9.281 -3.664 1 84.25 63 ALA B CA 1
ATOM 1633 C C . ALA B 1 63 ? -15.266 8.93 -2.34 1 84.25 63 ALA B C 1
ATOM 1635 O O . ALA B 1 63 ? -15.836 9.148 -1.27 1 84.25 63 ALA B O 1
ATOM 1636 N N . SER B 1 64 ? -14.047 8.453 -2.379 1 89.56 64 SER B N 1
ATOM 1637 C CA . SER B 1 64 ? -13.297 8.086 -1.184 1 89.56 64 SER B CA 1
ATOM 1638 C C . SER B 1 64 ? -12.914 9.312 -0.367 1 89.56 64 SER B C 1
ATOM 1640 O O . SER B 1 64 ? -13.039 9.312 0.859 1 89.56 64 SER B O 1
ATOM 1642 N N . ILE B 1 65 ? -12.555 10.266 -1.055 1 93.5 65 ILE B N 1
ATOM 1643 C CA . ILE B 1 65 ? -12.164 11.5 -0.378 1 93.5 65 ILE B CA 1
ATOM 1644 C C . ILE B 1 65 ? -13.398 12.164 0.23 1 93.5 65 ILE B C 1
ATOM 1646 O O . ILE B 1 65 ? -13.336 12.711 1.334 1 93.5 65 ILE B O 1
ATOM 1650 N N . THR B 1 66 ? -14.508 12.07 -0.508 1 93.44 66 THR B N 1
ATOM 1651 C CA . THR B 1 66 ? -15.758 12.656 -0.028 1 93.44 66 THR B CA 1
ATOM 1652 C C . THR B 1 66 ? -16.156 12.031 1.307 1 93.44 66 THR B C 1
ATOM 1654 O O . THR B 1 66 ? -16.438 12.75 2.27 1 93.44 66 THR B O 1
ATOM 1657 N N . SER B 1 67 ? -16.125 10.789 1.355 1 95.62 67 SER B N 1
ATOM 1658 C CA . SER B 1 67 ? -16.5 10.086 2.578 1 95.62 67 SER B CA 1
ATOM 1659 C C . SER B 1 67 ? -15.555 10.43 3.725 1 95.62 67 SER B C 1
ATOM 1661 O O . SER B 1 67 ? -15.992 10.617 4.863 1 95.62 67 SER B O 1
ATOM 1663 N N . MET B 1 68 ? -14.375 10.508 3.449 1 95.5 68 MET B N 1
ATOM 1664 C CA . MET B 1 68 ? -13.375 10.828 4.469 1 95.5 68 MET B CA 1
ATOM 1665 C C . MET B 1 68 ? -13.602 12.234 5.016 1 95.5 68 MET B C 1
ATOM 1667 O O . MET B 1 68 ? -13.594 12.445 6.23 1 95.5 68 MET B O 1
ATOM 1671 N N . LEU B 1 69 ? -13.867 13.094 4.125 1 96.19 69 LEU B N 1
ATOM 1672 C CA . LEU B 1 69 ? -14.078 14.477 4.531 1 96.19 69 LEU B CA 1
ATOM 1673 C C . LEU B 1 69 ? -15.367 14.617 5.336 1 96.19 69 LEU B C 1
ATOM 1675 O O . LEU B 1 69 ? -15.422 15.375 6.309 1 96.19 69 LEU B O 1
ATOM 1679 N N . GLN B 1 70 ? -16.359 13.945 4.902 1 96.5 70 GLN B N 1
ATOM 1680 C CA . GLN B 1 70 ? -17.625 13.953 5.648 1 96.5 70 GLN B CA 1
ATOM 1681 C C . GLN B 1 70 ? -17.406 13.453 7.074 1 96.5 70 GLN B C 1
ATOM 1683 O O . GLN B 1 70 ? -17.938 14.039 8.023 1 96.5 70 GLN B O 1
ATOM 1688 N N . GLY B 1 71 ? -16.656 12.438 7.211 1 96.62 71 GLY B N 1
ATOM 1689 C CA . GLY B 1 71 ? -16.344 11.906 8.531 1 96.62 71 GLY B CA 1
ATOM 1690 C C . GLY B 1 71 ? -15.562 12.883 9.398 1 96.62 71 GLY B C 1
ATOM 1691 O O . GLY B 1 71 ? -15.867 13.039 10.578 1 96.62 71 GLY B O 1
ATOM 1692 N N . LEU B 1 72 ? -14.594 13.539 8.844 1 97.12 72 LEU B N 1
ATOM 1693 C CA . LEU B 1 72 ? -13.773 14.5 9.57 1 97.12 72 LEU B CA 1
ATOM 1694 C C . LEU B 1 72 ? -14.586 15.727 9.969 1 97.12 72 LEU B C 1
ATOM 1696 O O . LEU B 1 72 ? -14.367 16.312 11.031 1 97.12 72 LEU B O 1
ATOM 1700 N N . GLU B 1 73 ? -15.508 16.078 9.094 1 96.88 73 GLU B N 1
ATOM 1701 C CA . GLU B 1 73 ? -16.406 17.188 9.383 1 96.88 73 GLU B CA 1
ATOM 1702 C C . GLU B 1 73 ? -17.344 16.859 10.539 1 96.88 73 GLU B C 1
ATOM 1704 O O . GLU B 1 73 ? -17.547 17.672 11.438 1 96.88 73 GLU B O 1
ATOM 1709 N N . LYS B 1 74 ? -17.906 15.734 10.484 1 96.81 74 LYS B N 1
ATOM 1710 C CA . LYS B 1 74 ? -18.828 15.273 11.531 1 96.81 74 LYS B CA 1
ATOM 1711 C C . LYS B 1 74 ? -18.125 15.227 12.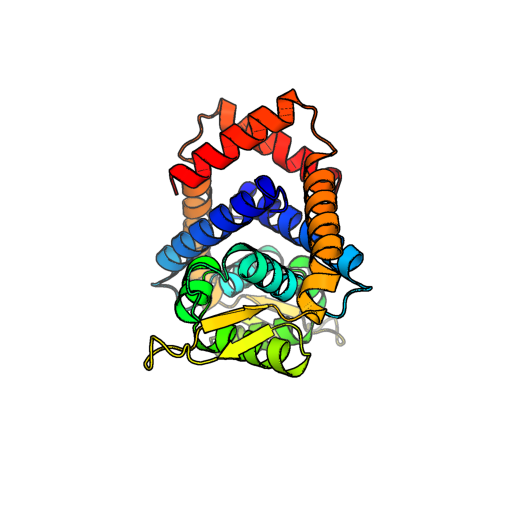883 1 96.81 74 LYS B C 1
ATOM 1713 O O . LYS B 1 74 ? -18.719 15.547 13.914 1 96.81 74 LYS B O 1
ATOM 1718 N N . LYS B 1 75 ? -16.859 14.93 12.883 1 96.25 75 LYS B N 1
ATOM 1719 C CA . LYS B 1 75 ? -16.094 14.812 14.117 1 96.25 75 LYS B CA 1
ATOM 1720 C C . LYS B 1 75 ? -15.578 16.172 14.57 1 96.25 75 LYS B C 1
ATOM 1722 O O . LYS B 1 75 ? -14.969 16.281 15.633 1 96.25 75 LYS B O 1
ATOM 1727 N N . GLY B 1 76 ? -15.719 17.188 13.688 1 96.81 76 GLY B N 1
ATOM 1728 C CA . GLY B 1 76 ? -15.406 18.547 14.078 1 96.81 76 GLY B CA 1
ATOM 1729 C C . GLY B 1 76 ? -13.969 18.938 13.812 1 96.81 76 GLY B C 1
ATOM 1730 O O . GLY B 1 76 ? -13.453 19.875 14.414 1 96.81 76 GLY B O 1
ATOM 1731 N N . TYR B 1 77 ? -13.242 18.219 12.938 1 97.31 77 TYR B N 1
ATOM 1732 C CA . TYR B 1 77 ? -11.844 18.516 12.664 1 97.31 77 TYR B CA 1
ATOM 1733 C C . TYR B 1 77 ? -11.719 19.578 11.57 1 97.31 77 TYR B C 1
ATOM 1735 O O . TYR B 1 77 ? -10.766 20.359 11.562 1 97.31 77 TYR B O 1
ATOM 1743 N N . ILE B 1 78 ? -12.672 19.516 10.656 1 97.56 78 ILE B N 1
ATOM 1744 C CA . ILE B 1 78 ? -12.609 20.422 9.508 1 97.56 78 ILE B CA 1
ATOM 1745 C C . ILE B 1 78 ? -14.016 20.938 9.188 1 97.56 78 ILE B C 1
ATOM 1747 O O . ILE B 1 78 ? -15 20.453 9.742 1 97.56 78 ILE B O 1
ATOM 1751 N N . GLU B 1 79 ? -14.039 21.906 8.305 1 96.69 79 GLU B N 1
ATOM 1752 C CA . GLU B 1 79 ? -15.289 22.438 7.766 1 96.69 79 GLU B CA 1
ATOM 1753 C C . GLU B 1 79 ? -15.141 22.812 6.289 1 96.69 79 GLU B C 1
ATOM 1755 O O . GLU B 1 79 ? -14.094 23.297 5.867 1 96.69 79 GLU B O 1
ATOM 1760 N N . ARG B 1 80 ? -16.156 22.453 5.551 1 93.81 80 ARG B N 1
ATOM 1761 C CA . ARG B 1 80 ? -16.234 22.906 4.168 1 93.81 80 ARG B CA 1
ATOM 1762 C C . ARG B 1 80 ? -17.219 24.062 4.023 1 93.81 80 ARG B C 1
ATOM 1764 O O . ARG B 1 80 ? -18.344 24 4.516 1 93.81 80 ARG B O 1
ATOM 1771 N N . ARG B 1 81 ? -16.766 25.078 3.457 1 90.12 81 ARG B N 1
ATOM 1772 C CA . ARG B 1 81 ? -17.641 26.234 3.33 1 90.12 81 ARG B CA 1
ATOM 1773 C C . ARG B 1 81 ? -17.391 26.984 2.023 1 90.12 81 ARG B C 1
ATOM 1775 O O . ARG B 1 81 ? -16.297 26.906 1.468 1 90.12 81 ARG B O 1
ATOM 1782 N N . ILE B 1 82 ? -18.453 27.562 1.497 1 84.81 82 ILE B N 1
ATOM 1783 C CA . ILE B 1 82 ? -18.359 28.406 0.315 1 84.81 82 ILE B CA 1
ATOM 1784 C C . ILE B 1 82 ? -17.844 29.797 0.714 1 84.81 82 ILE B C 1
ATOM 1786 O O . ILE B 1 82 ? -18.484 30.484 1.511 1 84.81 82 ILE B O 1
ATOM 1790 N N . PRO B 1 83 ? -16.656 30.062 0.139 1 75.5 83 PRO B N 1
ATOM 1791 C CA . PRO B 1 83 ? -16.172 31.391 0.485 1 75.5 83 PRO B CA 1
ATOM 1792 C C . PRO B 1 83 ? -17 32.5 -0.144 1 75.5 83 PRO B C 1
ATOM 1794 O O . PRO B 1 83 ? -17.672 32.281 -1.157 1 75.5 83 PRO B O 1
ATOM 1797 N N . LYS B 1 84 ? -17.125 33.594 0.561 1 73.75 84 LYS B N 1
ATOM 1798 C CA . LYS B 1 84 ? -17.906 34.75 0.137 1 73.75 84 LYS B CA 1
ATOM 1799 C C . LYS B 1 84 ? -17.5 35.219 -1.26 1 73.75 84 LYS B C 1
ATOM 1801 O O . LYS B 1 84 ? -18.328 35.688 -2.035 1 73.75 84 LYS B O 1
ATOM 1806 N N . GLU B 1 85 ? -16.328 35.031 -1.556 1 68.31 85 GLU B N 1
ATOM 1807 C CA . GLU B 1 85 ? -15.781 35.594 -2.795 1 68.31 85 GLU B CA 1
ATOM 1808 C C . GLU B 1 85 ? -15.93 34.594 -3.949 1 68.31 85 GLU B C 1
ATOM 1810 O O . GLU B 1 85 ? -15.688 34.969 -5.105 1 68.31 85 GLU B O 1
ATOM 1815 N N . ASN B 1 86 ? -16.125 33.406 -3.652 1 61.84 86 ASN B N 1
ATOM 1816 C CA . ASN B 1 86 ? -16.234 32.406 -4.711 1 61.84 86 ASN B CA 1
ATOM 1817 C C . ASN B 1 86 ? -17.375 31.438 -4.457 1 61.84 86 ASN B C 1
ATOM 1819 O O . ASN B 1 86 ? -17.312 30.609 -3.549 1 61.84 86 ASN B O 1
ATOM 1823 N N . GLU B 1 87 ? -18.453 31.625 -5.309 1 64.44 87 GLU B N 1
ATOM 1824 C CA . GLU B 1 87 ? -19.719 30.953 -5.016 1 64.44 87 GLU B CA 1
ATOM 1825 C C . GLU B 1 87 ? -19.734 29.531 -5.566 1 64.44 87 GLU B C 1
ATOM 1827 O O . GLU B 1 87 ? -20.719 28.797 -5.375 1 64.44 87 GLU B O 1
ATOM 1832 N N . ARG B 1 88 ? -18.578 29.188 -6.141 1 68.69 88 ARG B N 1
ATOM 1833 C CA . ARG B 1 88 ? -18.828 27.953 -6.891 1 68.69 88 ARG B CA 1
ATOM 1834 C C . ARG B 1 88 ? -18.125 26.766 -6.242 1 68.69 88 ARG B C 1
ATOM 1836 O O . ARG B 1 88 ? -18.484 25.609 -6.508 1 68.69 88 ARG B O 1
ATOM 1843 N N . GLN B 1 89 ? -17.203 27.062 -5.309 1 81.06 89 GLN B N 1
ATOM 1844 C CA . GLN B 1 89 ? -16.516 25.875 -4.812 1 81.06 89 GLN B CA 1
ATOM 1845 C C . GLN B 1 89 ? -16.359 25.938 -3.295 1 81.06 89 GLN B C 1
ATOM 1847 O O . GLN B 1 89 ? -16.094 27 -2.732 1 81.06 89 GLN B O 1
ATOM 1852 N N . LYS B 1 90 ? -16.625 24.844 -2.689 1 90.69 90 LYS B N 1
ATOM 1853 C CA . LYS B 1 90 ? -16.453 24.734 -1.244 1 90.69 90 LYS B CA 1
ATOM 1854 C C . LYS B 1 90 ? -14.977 24.578 -0.878 1 90.69 90 LYS B C 1
ATOM 1856 O O . LYS B 1 90 ? -14.305 23.672 -1.383 1 90.69 90 LYS B O 1
ATOM 1861 N N . ASN B 1 91 ? -14.523 25.547 -0.089 1 94.06 91 ASN B N 1
ATOM 1862 C CA . ASN B 1 91 ? -13.164 25.438 0.434 1 94.06 91 ASN B CA 1
ATOM 1863 C C . ASN B 1 91 ? -13.133 24.672 1.753 1 94.06 91 ASN B C 1
ATOM 1865 O O . ASN B 1 91 ? -14.133 24.625 2.469 1 94.06 91 ASN B O 1
ATOM 1869 N N . ILE B 1 92 ? -11.969 24.109 2.07 1 96.38 92 ILE B N 1
ATOM 1870 C CA . ILE B 1 92 ? -11.82 23.281 3.26 1 96.38 92 ILE B CA 1
ATOM 1871 C C . ILE B 1 92 ? -10.938 24 4.281 1 96.38 92 ILE B C 1
ATOM 1873 O O . ILE B 1 92 ? -9.844 24.453 3.951 1 96.38 92 ILE B O 1
ATOM 1877 N N . TYR B 1 93 ? -11.461 24.062 5.492 1 95.44 93 TYR B N 1
ATOM 1878 C CA . TYR B 1 93 ? -10.734 24.734 6.57 1 95.44 93 TYR B CA 1
ATOM 1879 C C . TYR B 1 93 ? -10.594 23.812 7.777 1 95.44 93 TYR B C 1
ATOM 1881 O O . TYR B 1 93 ? -11.469 23 8.055 1 95.44 93 TYR B O 1
ATOM 1889 N N . ILE B 1 94 ? -9.484 24.047 8.438 1 96.12 94 ILE B N 1
ATOM 1890 C CA . ILE B 1 94 ? -9.273 23.312 9.672 1 96.12 94 ILE B CA 1
ATOM 1891 C C . ILE B 1 94 ? -10.016 24 10.82 1 96.12 94 ILE B C 1
ATOM 1893 O O . ILE B 1 94 ? -10.094 25.234 10.867 1 96.12 94 ILE B O 1
ATOM 1897 N N . LEU B 1 95 ? -10.57 23.234 11.742 1 96.94 95 LEU B N 1
ATOM 1898 C CA . LEU B 1 95 ? -11.234 23.75 12.93 1 96.94 95 LEU B CA 1
ATOM 1899 C C . LEU B 1 95 ? -10.328 23.625 14.156 1 96.94 95 LEU B C 1
ATOM 1901 O O . LEU B 1 95 ? -9.297 22.969 14.102 1 96.94 95 LEU B O 1
ATOM 1905 N N . PRO B 1 96 ? -10.672 24.312 15.25 1 96.44 96 PRO B N 1
ATOM 1906 C CA . PRO B 1 96 ? -9.82 24.297 16.438 1 96.44 96 PRO B CA 1
ATOM 1907 C C . PRO B 1 96 ? -9.516 22.875 16.922 1 96.44 96 PRO B C 1
ATOM 1909 O O . PRO B 1 96 ? -8.391 22.594 17.344 1 96.44 96 PRO B O 1
ATOM 1912 N N . LYS B 1 97 ? -10.414 22.016 16.781 1 95.12 97 LYS B N 1
ATOM 1913 C CA . LYS B 1 97 ? -10.195 20.625 17.172 1 95.12 97 LYS B CA 1
ATOM 1914 C C . LYS B 1 97 ? -9.109 19.969 16.312 1 95.12 97 LYS B C 1
ATOM 1916 O O . LYS B 1 97 ? -8.281 19.219 16.812 1 95.12 97 LYS B O 1
ATOM 1921 N N . GLY B 1 98 ? -9.18 20.25 15.047 1 94.75 98 GLY B N 1
ATOM 1922 C CA . GLY B 1 98 ? -8.156 19.75 14.141 1 94.75 98 GLY B CA 1
ATOM 1923 C C . GLY B 1 98 ? -6.777 20.328 14.43 1 94.75 98 GLY B C 1
ATOM 1924 O O . GLY B 1 98 ? -5.777 19.609 14.367 1 94.75 98 GLY B O 1
ATOM 1925 N N . LEU B 1 99 ? -6.758 21.547 14.773 1 93.75 99 LEU B N 1
ATOM 1926 C CA . LEU B 1 99 ? -5.5 22.219 15.078 1 93.75 99 LEU B CA 1
ATOM 1927 C C . LEU B 1 99 ? -4.871 21.656 16.344 1 93.75 99 LEU B C 1
ATOM 1929 O O . LEU B 1 99 ? -3.645 21.578 16.453 1 93.75 99 LEU B O 1
ATOM 1933 N N . LYS B 1 100 ? -5.684 21.234 17.219 1 92.88 100 LYS B N 1
ATOM 1934 C CA . LYS B 1 100 ? -5.219 20.719 18.516 1 92.88 100 LYS B CA 1
ATOM 1935 C C . LYS B 1 100 ? -4.414 19.438 18.328 1 92.88 100 LYS B C 1
ATOM 1937 O O . LYS B 1 100 ? -3.473 19.172 19.078 1 92.88 100 LYS B O 1
ATOM 1942 N N . ILE B 1 101 ? -4.707 18.719 17.266 1 93.31 101 ILE B N 1
ATOM 1943 C CA . ILE B 1 101 ? -4.074 17.406 17.172 1 93.31 101 ILE B CA 1
ATOM 1944 C C . ILE B 1 101 ? -2.938 17.469 16.141 1 93.31 101 ILE B C 1
ATOM 1946 O O . ILE B 1 101 ? -2.199 16.484 15.984 1 93.31 101 ILE B O 1
ATOM 1950 N N . ILE B 1 102 ? -2.777 18.562 15.539 1 92.19 102 ILE B N 1
ATOM 1951 C CA . ILE B 1 102 ? -1.78 18.672 14.477 1 92.19 102 ILE B CA 1
ATOM 1952 C C . ILE B 1 102 ? -0.39 18.406 15.047 1 92.19 102 ILE B C 1
ATOM 1954 O O . ILE B 1 102 ? 0.416 17.719 14.422 1 92.19 102 ILE B O 1
ATOM 1958 N N . ASN B 1 103 ? -0.155 19 16.188 1 91.31 103 ASN B N 1
ATOM 1959 C CA . ASN B 1 103 ? 1.158 18.797 16.781 1 91.31 103 ASN B CA 1
ATOM 1960 C C . ASN B 1 103 ? 1.408 17.328 17.094 1 91.31 103 ASN B C 1
ATOM 1962 O O . ASN B 1 103 ? 2.506 16.812 16.859 1 91.31 103 ASN B O 1
ATOM 1966 N N . GLN B 1 104 ? 0.437 16.703 17.594 1 92.69 104 GLN B N 1
ATOM 1967 C CA . GLN B 1 104 ? 0.547 15.266 17.875 1 92.69 104 GLN B CA 1
ATOM 1968 C C . GLN B 1 104 ? 0.752 14.477 16.578 1 92.69 104 GLN B C 1
ATOM 1970 O O . GLN B 1 104 ? 1.585 13.562 16.531 1 92.69 104 GLN B O 1
ATOM 1975 N N . ILE B 1 105 ? 0.033 14.812 15.609 1 92.94 105 ILE B N 1
ATOM 1976 C CA . ILE B 1 105 ? 0.143 14.148 14.312 1 92.94 105 ILE B CA 1
ATOM 1977 C C . ILE B 1 105 ? 1.56 14.312 13.766 1 92.94 105 ILE B C 1
ATOM 1979 O O . ILE B 1 105 ? 2.189 13.336 13.352 1 92.94 105 ILE B O 1
ATOM 1983 N N . ASN B 1 106 ? 2.031 15.5 13.836 1 91.75 106 ASN B N 1
ATOM 1984 C CA . ASN B 1 106 ? 3.371 15.773 13.32 1 91.75 106 ASN B CA 1
ATOM 1985 C C . ASN B 1 106 ? 4.434 14.992 14.094 1 91.75 106 ASN B C 1
ATOM 1987 O O . ASN B 1 106 ? 5.375 14.461 13.5 1 91.75 106 ASN B O 1
ATOM 1991 N N . GLN B 1 107 ? 4.277 14.938 15.344 1 92.25 107 GLN B N 1
ATOM 1992 C CA . GLN B 1 107 ? 5.219 14.195 16.188 1 92.25 107 GLN B CA 1
ATOM 1993 C C . GLN B 1 107 ? 5.203 12.711 15.852 1 92.25 107 GLN B C 1
ATOM 1995 O O . GLN B 1 107 ? 6.254 12.062 15.797 1 92.25 107 GLN B O 1
ATOM 2000 N N . ILE B 1 108 ? 4.055 12.227 15.641 1 92.31 108 ILE B N 1
ATOM 2001 C CA . ILE B 1 108 ? 3.91 10.812 15.32 1 92.31 108 ILE B CA 1
ATOM 2002 C C . ILE B 1 108 ? 4.539 10.523 13.961 1 92.31 108 ILE B C 1
ATOM 2004 O O . ILE B 1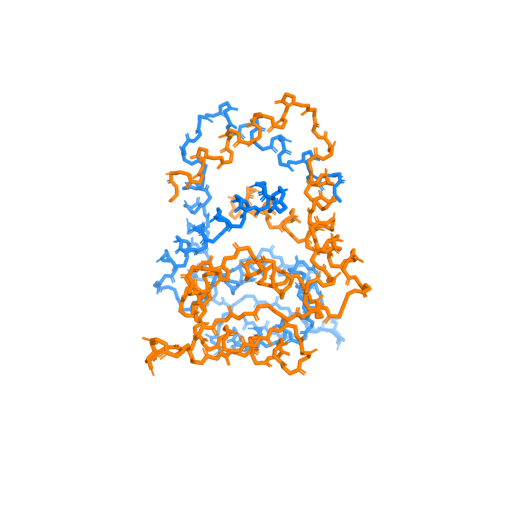 108 ? 5.281 9.555 13.812 1 92.31 108 ILE B O 1
ATOM 2008 N N . PHE B 1 109 ? 4.277 11.359 13.016 1 90.81 109 PHE B N 1
ATOM 2009 C CA . PHE B 1 109 ? 4.844 11.164 11.68 1 90.81 109 PHE B CA 1
ATOM 2010 C C . PHE B 1 109 ? 6.367 11.242 11.727 1 90.81 109 PHE B C 1
ATOM 2012 O O . PHE B 1 109 ? 7.051 10.43 11.102 1 90.81 109 PHE B O 1
ATOM 2019 N N . GLU B 1 110 ? 6.871 12.156 12.461 1 92.88 110 GLU B N 1
ATOM 2020 C CA . GLU B 1 110 ? 8.312 12.305 12.586 1 92.88 110 GLU B CA 1
ATOM 2021 C C . GLU B 1 110 ? 8.938 11.102 13.289 1 92.88 110 GLU B C 1
ATOM 2023 O O . GLU B 1 110 ? 9.984 10.609 12.875 1 92.88 110 GLU B O 1
ATOM 2028 N N . ALA B 1 111 ? 8.297 10.695 14.328 1 93.12 111 ALA B N 1
ATOM 2029 C CA . ALA B 1 111 ? 8.781 9.539 15.07 1 93.12 111 ALA B CA 1
ATOM 2030 C C . ALA B 1 111 ? 8.758 8.281 14.203 1 93.12 111 ALA B C 1
ATOM 2032 O O . ALA B 1 111 ? 9.688 7.469 14.25 1 93.12 111 ALA B O 1
ATOM 2033 N N . SER B 1 112 ? 7.711 8.133 13.438 1 92.12 112 SER B N 1
ATOM 2034 C CA . SER B 1 112 ? 7.59 6.984 12.539 1 92.12 112 SER B CA 1
ATOM 2035 C C . SER B 1 112 ? 8.672 7.008 11.469 1 92.12 112 SER B C 1
ATOM 2037 O O . SER B 1 112 ? 9.234 5.965 11.125 1 92.12 112 SER B O 1
ATOM 2039 N N . GLU B 1 113 ? 8.914 8.156 10.922 1 93.25 113 GLU B N 1
ATOM 2040 C CA . GLU B 1 113 ? 9.961 8.336 9.922 1 93.25 113 GLU B CA 1
ATOM 2041 C C . GLU B 1 113 ? 11.328 7.977 10.477 1 93.25 113 GLU B C 1
ATOM 2043 O O . GLU B 1 113 ? 12.109 7.27 9.828 1 93.25 113 GLU B O 1
ATOM 2048 N N . LYS B 1 114 ? 11.586 8.469 11.672 1 94 114 LYS B N 1
ATOM 2049 C CA . LYS B 1 114 ? 12.859 8.203 12.328 1 94 114 LYS B CA 1
ATOM 2050 C C . LYS B 1 114 ? 13.031 6.711 12.609 1 94 114 LYS B C 1
ATOM 2052 O O . LYS B 1 114 ? 14.125 6.164 12.453 1 94 114 LYS B O 1
ATOM 2057 N N . LYS B 1 115 ? 11.992 6.098 13.008 1 94.12 115 LYS B N 1
ATOM 2058 C CA . LYS B 1 115 ? 12.031 4.664 13.297 1 94.12 115 LYS B CA 1
ATOM 2059 C C . LYS B 1 115 ? 12.336 3.857 12.039 1 94.12 115 LYS B C 1
ATOM 2061 O O . LYS B 1 115 ? 13.055 2.859 12.094 1 94.12 115 LYS B O 1
ATOM 2066 N N . LEU B 1 116 ? 11.844 4.266 10.945 1 94.75 116 LEU B N 1
ATOM 2067 C CA . LEU B 1 116 ? 12.031 3.588 9.672 1 94.75 116 LEU B CA 1
ATOM 2068 C C . LEU B 1 116 ? 13.5 3.533 9.289 1 94.75 116 LEU B C 1
ATOM 2070 O O . LEU B 1 116 ? 13.992 2.508 8.805 1 94.75 116 LEU B O 1
ATOM 2074 N N . ILE B 1 117 ? 14.234 4.574 9.531 1 96.19 117 ILE B N 1
ATOM 2075 C CA . ILE B 1 117 ? 15.602 4.66 9.039 1 96.19 117 ILE B CA 1
ATOM 2076 C C . ILE B 1 117 ? 16.578 4.504 10.195 1 96.19 117 ILE B C 1
ATOM 2078 O O . ILE B 1 117 ? 17.797 4.625 10.016 1 96.19 117 ILE B O 1
ATOM 2082 N N . GLU B 1 118 ? 16.094 4.277 11.352 1 95.88 118 GLU B N 1
ATOM 2083 C CA . GLU B 1 118 ? 16.875 4.176 12.578 1 95.88 118 GLU B CA 1
ATOM 2084 C C . GLU B 1 118 ? 18.031 3.193 12.414 1 95.88 118 GLU B C 1
ATOM 2086 O O . GLU B 1 118 ? 19.141 3.436 12.906 1 95.88 118 GLU B O 1
ATOM 2091 N N . PRO B 1 119 ? 17.891 2.084 11.688 1 97.25 119 PRO B N 1
ATOM 2092 C CA . PRO B 1 119 ? 18.969 1.104 11.555 1 97.25 119 PRO B CA 1
ATOM 2093 C C . PRO B 1 119 ? 20.109 1.595 10.664 1 97.25 119 PRO B C 1
ATOM 2095 O O . PRO B 1 119 ? 21.188 0.987 10.633 1 97.25 119 PRO B O 1
ATOM 2098 N N . LEU B 1 120 ? 19.938 2.65 9.992 1 98 120 LEU B N 1
ATOM 2099 C CA . LEU B 1 120 ? 20.922 3.125 9.023 1 98 120 LEU B CA 1
ATOM 2100 C C . LEU B 1 120 ? 21.812 4.203 9.625 1 98 120 LEU B C 1
ATOM 2102 O O . LEU B 1 120 ? 21.328 5.051 10.391 1 98 120 LEU B O 1
ATOM 2106 N N . THR B 1 121 ? 23.094 4.191 9.281 1 98.12 121 THR B N 1
ATOM 2107 C CA . THR B 1 121 ? 23.969 5.309 9.609 1 98.12 121 THR B CA 1
ATOM 2108 C C . THR B 1 121 ? 23.609 6.543 8.781 1 98.12 121 THR B C 1
ATOM 2110 O O . THR B 1 121 ? 22.844 6.445 7.816 1 98.12 121 THR B O 1
ATOM 2113 N N . GLU B 1 122 ? 24.109 7.664 9.133 1 97.38 122 GLU B N 1
ATOM 2114 C CA . GLU B 1 122 ? 23.844 8.891 8.383 1 97.38 122 GLU B CA 1
ATOM 2115 C C . GLU B 1 122 ? 24.25 8.75 6.922 1 97.38 122 GLU B C 1
ATOM 2117 O O . GLU B 1 122 ? 23.531 9.203 6.027 1 97.38 122 GLU B O 1
ATOM 2122 N N . LYS B 1 123 ? 25.375 8.109 6.715 1 98.06 123 LYS B N 1
ATOM 2123 C CA . LYS B 1 123 ? 25.844 7.879 5.355 1 98.06 123 LYS B CA 1
ATOM 2124 C C . LYS B 1 123 ? 24.906 6.953 4.59 1 98.06 123 LYS B C 1
ATOM 2126 O O . LYS B 1 123 ? 24.594 7.203 3.422 1 98.06 123 LYS B O 1
ATOM 2131 N N . GLU B 1 124 ? 24.438 5.918 5.27 1 98.12 124 GLU B N 1
ATOM 2132 C CA . GLU B 1 124 ? 23.516 4.977 4.652 1 98.12 124 GLU B CA 1
ATOM 2133 C C . GLU B 1 124 ? 22.172 5.645 4.352 1 98.12 124 GLU B C 1
ATOM 2135 O O . GLU B 1 124 ? 21.547 5.355 3.328 1 98.12 124 GLU B O 1
ATOM 2140 N N . GLN B 1 125 ? 21.766 6.547 5.223 1 97.88 125 GLN B N 1
ATOM 2141 C CA . GLN B 1 125 ? 20.516 7.273 5.008 1 97.88 125 GLN B CA 1
ATOM 2142 C C . GLN B 1 125 ? 20.594 8.141 3.756 1 97.88 125 GLN B C 1
ATOM 2144 O O . GLN B 1 125 ? 19.656 8.18 2.957 1 97.88 125 GLN B O 1
ATOM 2149 N N . ALA B 1 126 ? 21.688 8.797 3.611 1 97.81 126 ALA B N 1
ATOM 2150 C CA . ALA B 1 126 ? 21.875 9.648 2.443 1 97.81 126 ALA B CA 1
ATOM 2151 C C . ALA B 1 126 ? 21.875 8.828 1.157 1 97.81 126 ALA B C 1
ATOM 2153 O O . ALA B 1 126 ? 21.266 9.227 0.16 1 97.81 126 ALA B O 1
ATOM 2154 N N . GLU B 1 127 ? 22.547 7.699 1.231 1 98.12 127 GLU B N 1
ATOM 2155 C CA . GLU B 1 127 ? 22.594 6.812 0.07 1 98.12 127 GLU B CA 1
ATOM 2156 C C . GLU B 1 127 ? 21.219 6.223 -0.227 1 98.12 127 GLU B C 1
ATOM 2158 O O . GLU B 1 127 ? 20.828 6.113 -1.39 1 98.12 127 GLU B O 1
ATOM 2163 N N . PHE B 1 128 ? 20.594 5.836 0.836 1 98.31 128 PHE B N 1
ATOM 2164 C CA . PHE B 1 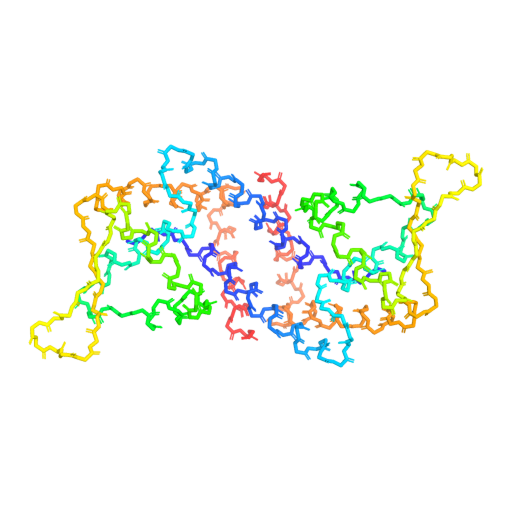128 ? 19.25 5.289 0.699 1 98.31 128 PHE B CA 1
ATOM 2165 C C . PHE B 1 128 ? 18.312 6.309 0.057 1 98.31 128 PHE B C 1
ATOM 2167 O O . PHE B 1 128 ? 17.578 5.98 -0.873 1 98.31 128 PHE B O 1
ATOM 2174 N N . LEU B 1 129 ? 18.344 7.512 0.486 1 97.75 129 LEU B N 1
ATOM 2175 C CA . LEU B 1 129 ? 17.531 8.586 -0.07 1 97.75 129 LEU B CA 1
ATOM 2176 C C . LEU B 1 129 ? 17.859 8.812 -1.543 1 97.75 129 LEU B C 1
ATOM 2178 O O . LEU B 1 129 ? 16.953 8.93 -2.373 1 97.75 129 LEU B O 1
ATOM 2182 N N . ARG B 1 130 ? 19.109 8.844 -1.832 1 98.25 130 ARG B N 1
ATOM 2183 C CA . ARG B 1 130 ? 19.547 9.047 -3.209 1 98.25 130 ARG B CA 1
ATOM 2184 C C . ARG B 1 130 ? 19 7.957 -4.125 1 98.25 130 ARG B C 1
ATOM 2186 O O . ARG B 1 130 ? 18.5 8.25 -5.211 1 98.25 130 ARG B O 1
ATOM 2193 N N . LEU B 1 131 ? 19.094 6.77 -3.701 1 98.31 131 LEU B N 1
ATOM 2194 C CA . LEU B 1 131 ? 18.641 5.637 -4.504 1 98.31 131 LEU B CA 1
ATOM 2195 C C . LEU B 1 131 ? 17.125 5.66 -4.668 1 98.31 131 LEU B C 1
ATOM 2197 O O . LEU B 1 131 ? 16.609 5.391 -5.754 1 98.31 131 LEU B O 1
ATOM 2201 N N . LEU B 1 132 ? 16.375 5.953 -3.598 1 98 132 LEU B N 1
ATOM 2202 C CA . LEU B 1 132 ? 14.93 6.07 -3.664 1 98 132 LEU B CA 1
ATOM 2203 C C . LEU B 1 132 ? 14.516 7.152 -4.656 1 98 132 LEU B C 1
ATOM 2205 O O . LEU B 1 132 ? 13.609 6.941 -5.465 1 98 132 LEU B O 1
ATOM 2209 N N . GLU B 1 133 ? 15.141 8.289 -4.586 1 97.94 133 GLU B N 1
ATOM 2210 C CA . GLU B 1 133 ? 14.82 9.391 -5.484 1 97.94 133 GLU B CA 1
ATOM 2211 C C . GLU B 1 133 ? 15.109 9.023 -6.938 1 97.94 133 GLU B C 1
ATOM 2213 O O . GLU B 1 133 ? 14.328 9.367 -7.832 1 97.94 133 GLU B O 1
ATOM 2218 N N . LYS B 1 134 ? 16.219 8.383 -7.148 1 98 134 LYS B N 1
ATOM 2219 C CA . LYS B 1 134 ? 16.594 7.941 -8.492 1 98 134 LYS B CA 1
ATOM 2220 C C . LYS B 1 134 ? 15.531 7.012 -9.078 1 98 134 LYS B C 1
ATOM 2222 O O . LYS B 1 134 ? 15.156 7.145 -10.242 1 98 134 LYS B O 1
ATOM 2227 N N . ILE B 1 135 ? 15.023 6.113 -8.289 1 97.81 135 ILE B N 1
ATOM 2228 C CA . ILE B 1 135 ? 13.984 5.176 -8.711 1 97.81 135 ILE B CA 1
ATOM 2229 C C . ILE B 1 135 ? 12.68 5.934 -8.969 1 97.81 135 ILE B C 1
ATOM 2231 O O . ILE B 1 135 ? 12.062 5.766 -10.023 1 97.81 135 ILE B O 1
ATOM 2235 N N . ASP B 1 136 ? 12.312 6.734 -8.031 1 96.81 136 ASP B N 1
ATOM 2236 C CA . ASP B 1 136 ? 11.062 7.477 -8.141 1 96.81 136 ASP B CA 1
ATOM 2237 C C . ASP B 1 136 ? 11.055 8.352 -9.391 1 96.81 136 ASP B C 1
ATOM 2239 O O . ASP B 1 136 ? 10.039 8.445 -10.086 1 96.81 136 ASP B O 1
ATOM 2243 N N . ASP B 1 137 ? 12.18 8.93 -9.719 1 95.81 137 ASP B N 1
ATOM 2244 C CA . ASP B 1 137 ? 12.305 9.859 -10.836 1 95.81 137 ASP B CA 1
ATOM 2245 C C . ASP B 1 137 ? 12.211 9.133 -12.18 1 95.81 137 ASP B C 1
ATOM 2247 O O . ASP B 1 137 ? 11.953 9.75 -13.211 1 95.81 137 ASP B O 1
ATOM 2251 N N . ASN B 1 138 ? 12.453 7.832 -12.172 1 93.12 138 ASN B N 1
ATOM 2252 C CA . ASN B 1 138 ? 12.531 7.102 -13.43 1 93.12 138 ASN B CA 1
ATOM 2253 C C . ASN B 1 138 ? 11.344 6.156 -13.602 1 93.12 138 ASN B C 1
ATOM 2255 O O . ASN B 1 138 ? 11.344 5.312 -14.5 1 93.12 138 ASN B O 1
ATOM 2259 N N . LEU B 1 139 ? 10.461 6.113 -12.617 1 88.94 139 LEU B N 1
ATOM 2260 C CA . LEU B 1 139 ? 9.242 5.316 -12.75 1 88.94 139 LEU B CA 1
ATOM 2261 C C . LEU B 1 139 ? 8.117 6.137 -13.375 1 88.94 139 LEU B C 1
ATOM 2263 O O . LEU B 1 139 ? 8.039 7.348 -13.164 1 88.94 139 LEU B O 1
#